Protein AF-A0A9Q3PKQ6-F1 (afdb_monomer_lite)

Structure (mmCIF, N/CA/C/O backbone):
data_AF-A0A9Q3PKQ6-F1
#
_entry.id   AF-A0A9Q3PKQ6-F1
#
loop_
_atom_site.group_PDB
_atom_site.id
_atom_site.type_symbol
_atom_site.label_atom_id
_atom_site.label_alt_id
_atom_site.label_comp_id
_atom_site.label_asym_id
_atom_site.label_entity_id
_atom_site.label_seq_id
_atom_site.pdbx_PDB_ins_code
_atom_site.Cartn_x
_atom_site.Cartn_y
_atom_site.Cartn_z
_atom_site.occupancy
_atom_site.B_iso_or_equiv
_atom_site.auth_seq_id
_atom_site.auth_comp_id
_atom_site.auth_asym_id
_atom_site.auth_atom_id
_atom_site.pdbx_PDB_model_num
ATOM 1 N N . MET A 1 1 ? -21.672 -18.986 -17.801 1.00 44.41 1 MET A N 1
ATOM 2 C CA . MET A 1 1 ? -20.304 -18.895 -17.243 1.00 44.41 1 MET A CA 1
ATOM 3 C C . MET A 1 1 ? -20.298 -18.656 -15.733 1.00 44.41 1 MET A C 1
ATOM 5 O O . MET A 1 1 ? -19.645 -19.427 -15.052 1.00 44.41 1 MET A O 1
ATOM 9 N N . LEU A 1 2 ? -21.087 -17.716 -15.192 1.00 44.12 2 LEU A N 1
ATOM 10 C CA . LEU A 1 2 ? -21.159 -17.416 -13.743 1.00 44.12 2 LEU A CA 1
ATOM 11 C C . LEU A 1 2 ? -21.469 -18.610 -12.808 1.00 44.12 2 LEU A C 1
ATOM 13 O O . LEU A 1 2 ? -20.994 -18.635 -11.685 1.00 44.12 2 LEU A O 1
ATOM 17 N N . ARG A 1 3 ? -22.213 -19.632 -13.260 1.00 51.41 3 ARG A N 1
ATOM 18 C CA . ARG A 1 3 ? -22.556 -20.809 -12.430 1.00 51.41 3 ARG A CA 1
ATOM 19 C C . ARG A 1 3 ? -21.482 -21.904 -12.360 1.00 51.41 3 ARG A C 1
ATOM 21 O O . ARG A 1 3 ? -21.600 -22.787 -11.524 1.00 51.41 3 ARG A O 1
ATOM 28 N N . LYS A 1 4 ? -20.479 -21.896 -13.248 1.00 53.34 4 LYS A N 1
ATOM 29 C CA . LYS A 1 4 ? -19.438 -22.947 -13.296 1.00 53.34 4 LYS A CA 1
ATOM 30 C C . LYS A 1 4 ? -18.179 -22.599 -12.493 1.00 53.34 4 LYS A C 1
ATOM 32 O O . LYS A 1 4 ? -17.460 -23.513 -12.123 1.00 53.34 4 LYS A O 1
ATOM 37 N N . ASN A 1 5 ? -17.965 -21.316 -12.189 1.00 55.16 5 ASN A N 1
ATOM 38 C CA . ASN A 1 5 ? -16.786 -20.809 -11.476 1.00 55.16 5 ASN A CA 1
ATOM 39 C C . ASN A 1 5 ? -17.183 -20.083 -10.180 1.00 55.16 5 ASN A C 1
ATOM 41 O O . ASN A 1 5 ? -16.578 -19.080 -9.826 1.00 55.16 5 ASN A O 1
ATOM 45 N N . ILE A 1 6 ? -18.230 -20.554 -9.495 1.00 54.75 6 ILE A N 1
ATOM 46 C CA . ILE A 1 6 ? -18.703 -19.978 -8.223 1.00 54.75 6 ILE A CA 1
ATOM 47 C C . ILE A 1 6 ? -17.574 -19.856 -7.171 1.00 54.75 6 ILE A C 1
ATOM 49 O O . ILE A 1 6 ? -17.490 -18.784 -6.582 1.00 54.75 6 ILE A O 1
ATOM 53 N N . PRO A 1 7 ? -16.641 -20.826 -7.019 1.00 54.72 7 PRO A N 1
ATOM 54 C CA . PRO A 1 7 ? -15.524 -20.712 -6.065 1.00 54.72 7 PRO A CA 1
ATOM 55 C C . PRO A 1 7 ? -14.496 -19.624 -6.416 1.00 54.72 7 PRO A C 1
ATOM 57 O O . PRO A 1 7 ? -13.621 -19.303 -5.623 1.00 54.72 7 PRO A O 1
ATOM 60 N N . SER A 1 8 ? -14.531 -19.096 -7.644 1.00 53.50 8 SER A N 1
ATOM 61 C CA . SER A 1 8 ? -13.604 -18.052 -8.098 1.00 53.50 8 SER A CA 1
ATOM 62 C C . SER A 1 8 ? -14.104 -16.644 -7.784 1.00 53.50 8 SER A C 1
ATOM 64 O O . SER A 1 8 ? -13.364 -15.681 -7.96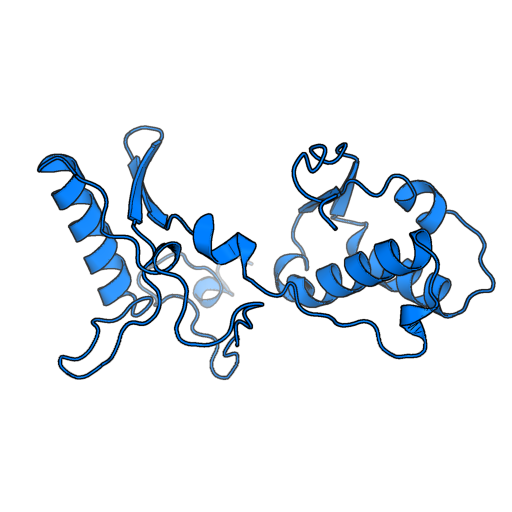7 1.00 53.50 8 SER A O 1
ATOM 66 N N . PHE A 1 9 ? -15.358 -16.507 -7.352 1.00 53.78 9 PHE A N 1
ATOM 67 C CA . PHE A 1 9 ? -15.937 -15.225 -6.992 1.00 53.78 9 PHE A CA 1
ATOM 68 C C . PHE A 1 9 ? -16.073 -15.132 -5.476 1.00 53.78 9 PHE A C 1
ATOM 70 O O . PHE A 1 9 ? -16.612 -16.033 -4.844 1.00 53.78 9 PHE A O 1
ATOM 77 N N . ALA A 1 10 ? -15.665 -14.000 -4.903 1.00 56.09 10 ALA A N 1
ATOM 78 C CA . ALA A 1 10 ? -15.931 -13.658 -3.507 1.00 56.09 10 ALA A CA 1
ATOM 79 C C . ALA A 1 10 ? -17.420 -13.288 -3.315 1.00 56.09 10 ALA A C 1
ATOM 81 O O . ALA A 1 10 ? -17.763 -12.151 -3.001 1.00 56.09 10 ALA A O 1
ATOM 82 N N . ILE A 1 11 ? -18.324 -14.227 -3.607 1.00 48.62 11 ILE A N 1
ATOM 83 C CA . ILE A 1 11 ? -19.779 -14.089 -3.471 1.00 48.62 11 ILE A CA 1
ATOM 84 C C . ILE A 1 11 ? -20.231 -15.142 -2.449 1.00 48.62 11 ILE A C 1
ATOM 86 O O . ILE A 1 11 ? -20.826 -16.150 -2.819 1.00 48.62 11 ILE A O 1
ATOM 90 N N . GLY A 1 12 ? -19.911 -14.956 -1.165 1.00 55.12 12 GLY A N 1
ATOM 91 C CA . GLY A 1 12 ? -20.409 -15.840 -0.103 1.00 55.12 12 GLY A CA 1
ATOM 92 C C . GLY A 1 12 ? -19.528 -15.953 1.141 1.00 55.12 12 GLY A C 1
ATOM 93 O O . GLY A 1 12 ? -18.589 -15.187 1.321 1.00 55.12 12 GLY A O 1
ATOM 94 N N . GLU A 1 13 ? -19.876 -16.944 1.972 1.00 51.28 13 GLU A N 1
ATOM 95 C CA . GLU A 1 13 ? -19.238 -17.368 3.236 1.00 51.28 13 GLU A CA 1
ATOM 96 C C . GLU A 1 13 ? -17.880 -18.074 3.047 1.00 51.28 13 GLU A C 1
ATOM 98 O O . GLU A 1 13 ? -17.283 -18.554 4.011 1.00 51.28 13 GLU A O 1
ATOM 103 N N . GLU A 1 14 ? -17.391 -18.185 1.809 1.00 54.56 14 GLU A N 1
ATOM 104 C CA . GLU A 1 14 ? -16.088 -18.789 1.550 1.00 54.56 14 GLU A CA 1
ATOM 105 C C . GLU A 1 14 ? -14.965 -17.828 1.978 1.00 54.56 14 GLU A C 1
ATOM 107 O O . GLU A 1 14 ? -15.038 -16.625 1.708 1.00 54.56 14 GLU A O 1
ATOM 112 N N . PRO A 1 15 ? -13.920 -18.331 2.662 1.00 57.00 15 PRO A N 1
ATOM 113 C CA . PRO A 1 15 ? -12.819 -17.500 3.123 1.00 57.00 15 PRO A CA 1
ATOM 114 C C . PRO A 1 15 ? -12.148 -16.802 1.938 1.00 57.00 15 PRO A C 1
ATOM 116 O O . PRO A 1 15 ? -12.021 -17.382 0.857 1.00 57.00 15 PRO A O 1
ATOM 119 N N . LEU A 1 16 ? -11.685 -15.566 2.157 1.00 63.06 16 LEU A N 1
ATOM 120 C CA . LEU A 1 16 ? -10.886 -14.825 1.177 1.00 63.06 16 LEU A CA 1
ATOM 121 C C . LEU A 1 16 ? -9.801 -15.733 0.582 1.00 63.06 16 LEU A C 1
ATOM 123 O O . LEU A 1 16 ? -9.192 -16.535 1.295 1.00 63.06 16 LEU A O 1
ATOM 127 N N . GLY A 1 17 ? -9.556 -15.609 -0.725 1.00 60.62 17 GLY A N 1
ATOM 128 C CA . GLY A 1 17 ? -8.565 -16.424 -1.422 1.00 60.62 17 GLY A CA 1
ATOM 129 C C . GLY A 1 17 ? -7.184 -16.292 -0.775 1.00 60.62 17 GLY A C 1
ATOM 130 O O . GLY A 1 17 ? -6.519 -15.273 -0.934 1.00 60.62 17 GLY A O 1
ATOM 131 N N . LYS A 1 18 ? -6.745 -17.321 -0.043 1.00 60.16 18 LYS A N 1
ATOM 132 C CA . LYS A 1 18 ? -5.415 -17.371 0.581 1.00 60.16 18 LYS A CA 1
ATOM 133 C C . LYS A 1 18 ? -4.411 -17.964 -0.403 1.00 60.16 18 LYS A C 1
ATOM 135 O O . LYS A 1 18 ? -4.359 -19.180 -0.592 1.00 60.16 18 LYS A O 1
ATOM 140 N N . THR A 1 19 ? -3.582 -17.127 -1.012 1.00 56.78 19 THR A N 1
ATOM 141 C CA . THR A 1 19 ? -2.427 -17.570 -1.802 1.00 56.78 19 THR A CA 1
ATOM 142 C C . THR A 1 19 ? -1.297 -18.011 -0.870 1.00 56.78 19 THR A C 1
ATOM 144 O O . THR A 1 19 ? -0.691 -17.210 -0.164 1.00 56.78 19 THR A O 1
ATOM 147 N N . ARG A 1 20 ? -0.997 -19.316 -0.842 1.00 55.44 20 ARG A N 1
ATOM 148 C CA . ARG A 1 20 ? 0.128 -19.865 -0.064 1.00 55.44 20 ARG A CA 1
ATOM 149 C C . ARG A 1 20 ? 1.441 -19.695 -0.833 1.00 55.44 20 ARG A C 1
ATOM 151 O O . ARG A 1 20 ? 1.497 -20.030 -2.009 1.00 55.44 20 ARG A O 1
ATOM 158 N N . GLY A 1 21 ? 2.496 -19.244 -0.151 1.00 57.03 21 GLY A N 1
ATOM 159 C CA . GLY A 1 21 ? 3.862 -19.180 -0.697 1.00 57.03 21 GLY A CA 1
ATOM 160 C C . GLY A 1 21 ? 4.286 -17.834 -1.293 1.00 57.03 21 GLY A C 1
ATOM 161 O O . GLY A 1 21 ? 5.404 -17.726 -1.783 1.00 57.03 21 GLY A O 1
ATOM 162 N N . HIS A 1 22 ? 3.439 -16.806 -1.217 1.00 61.94 22 HIS A N 1
ATOM 163 C CA . HIS A 1 22 ? 3.734 -15.463 -1.725 1.00 61.94 22 HIS A CA 1
ATOM 164 C C . HIS A 1 22 ? 3.804 -14.453 -0.577 1.00 61.94 22 HIS A C 1
ATOM 166 O O . HIS A 1 22 ? 2.952 -13.578 -0.448 1.00 61.94 22 HIS A O 1
ATOM 172 N N . ASN A 1 23 ? 4.811 -14.598 0.285 1.00 68.31 23 ASN A N 1
ATOM 173 C CA . ASN A 1 23 ? 5.106 -13.575 1.284 1.00 68.31 23 ASN A CA 1
ATOM 174 C C . ASN A 1 23 ? 5.743 -12.367 0.588 1.00 68.31 23 ASN A C 1
ATOM 176 O O . ASN A 1 23 ? 6.603 -12.534 -0.276 1.00 68.31 23 ASN A O 1
ATOM 180 N N . ILE A 1 24 ? 5.317 -11.163 0.966 1.00 67.88 24 ILE A N 1
ATOM 181 C CA . ILE A 1 24 ? 5.915 -9.916 0.490 1.00 67.88 24 ILE A CA 1
ATOM 182 C C . ILE A 1 24 ? 6.833 -9.402 1.595 1.00 67.88 24 ILE A C 1
ATOM 184 O O . ILE A 1 24 ? 6.361 -9.065 2.681 1.00 67.88 24 ILE A O 1
ATOM 188 N N . GLU A 1 25 ? 8.130 -9.341 1.312 1.00 74.62 25 GLU A N 1
ATOM 189 C CA . GLU A 1 25 ? 9.088 -8.624 2.152 1.00 74.62 25 GLU A CA 1
ATOM 190 C C . GLU A 1 25 ? 9.056 -7.137 1.780 1.00 74.62 25 GLU A C 1
ATOM 192 O O . GLU A 1 25 ? 9.029 -6.769 0.603 1.00 74.62 25 GLU A O 1
ATOM 197 N N . LEU A 1 26 ? 8.970 -6.281 2.797 1.00 74.81 26 LEU A N 1
ATOM 198 C CA . LEU A 1 26 ? 8.908 -4.833 2.649 1.00 74.81 26 LEU A CA 1
ATOM 199 C C . LEU A 1 26 ? 10.207 -4.235 3.181 1.00 74.81 26 LEU A C 1
ATOM 201 O O . LEU A 1 26 ? 10.417 -4.191 4.392 1.00 74.81 26 LEU A O 1
ATOM 205 N N . ASP A 1 27 ? 11.057 -3.759 2.278 1.00 81.38 27 ASP A N 1
ATOM 206 C CA . ASP A 1 27 ? 12.313 -3.125 2.655 1.00 81.38 27 ASP A CA 1
ATOM 207 C C . ASP A 1 27 ? 12.122 -1.647 3.003 1.00 81.38 27 ASP A C 1
ATOM 209 O O . ASP A 1 27 ? 11.411 -0.908 2.316 1.00 81.38 27 ASP A O 1
ATOM 213 N N . LEU A 1 28 ? 12.820 -1.194 4.046 1.00 81.88 28 LEU A N 1
ATOM 214 C CA . LEU A 1 28 ? 12.855 0.209 4.451 1.00 81.88 28 LEU A CA 1
ATOM 215 C C . LEU A 1 28 ? 14.219 0.853 4.153 1.00 81.88 28 LEU A C 1
ATOM 217 O O . LEU A 1 28 ? 15.266 0.202 4.196 1.00 81.88 28 LEU A O 1
ATOM 221 N N . ASP A 1 29 ? 14.212 2.152 3.857 1.00 82.56 29 ASP A N 1
ATOM 222 C CA . ASP A 1 29 ? 15.386 3.028 3.694 1.00 82.56 29 ASP A CA 1
ATOM 223 C C . ASP A 1 29 ? 15.993 3.485 5.030 1.00 82.56 29 ASP A C 1
ATOM 225 O O . ASP A 1 29 ? 16.962 4.241 5.055 1.00 82.56 29 ASP A O 1
ATOM 229 N N . VAL A 1 30 ? 15.448 3.012 6.149 1.00 82.06 30 VAL A N 1
ATOM 230 C CA . VAL A 1 30 ? 15.923 3.304 7.504 1.00 82.06 30 VAL A CA 1
ATOM 231 C C . VAL A 1 30 ? 16.309 2.021 8.222 1.00 82.06 30 VAL A C 1
ATOM 233 O O . VAL A 1 30 ? 15.652 0.994 8.069 1.00 82.06 30 VAL A O 1
ATOM 236 N N . GLU A 1 31 ? 17.367 2.096 9.022 1.00 84.06 31 GLU A N 1
ATOM 237 C CA . GLU A 1 31 ? 17.833 0.986 9.854 1.00 84.06 31 GLU A CA 1
ATOM 238 C C . GLU A 1 31 ? 17.213 1.036 11.259 1.00 84.06 31 GLU A C 1
ATOM 240 O O . GLU A 1 31 ? 16.715 2.069 11.717 1.00 84.06 31 GLU A O 1
ATOM 245 N N . ILE A 1 32 ? 17.242 -0.103 11.951 1.00 81.38 32 ILE A N 1
ATOM 246 C CA . ILE A 1 32 ? 16.787 -0.237 13.339 1.00 81.38 32 ILE A CA 1
ATOM 247 C C . ILE A 1 32 ? 17.849 0.390 14.270 1.00 81.38 32 ILE A C 1
ATOM 249 O O . ILE A 1 32 ? 19.039 0.139 14.077 1.00 81.38 32 ILE A O 1
ATOM 253 N N . PRO A 1 33 ? 17.466 1.159 15.311 1.00 85.31 33 PRO A N 1
ATOM 254 C CA . PRO A 1 33 ? 16.101 1.414 15.764 1.00 85.31 33 PRO A CA 1
ATOM 255 C C . PRO A 1 33 ? 15.354 2.424 14.887 1.00 85.31 33 PRO A C 1
ATOM 257 O O . PRO A 1 33 ? 15.834 3.527 14.633 1.00 85.31 33 PRO A O 1
ATOM 260 N N . TYR A 1 34 ? 14.130 2.064 14.493 1.00 86.38 34 TYR A N 1
ATOM 261 C CA . TYR A 1 34 ? 13.283 2.938 13.687 1.00 86.38 34 TYR A CA 1
ATOM 262 C C . TYR A 1 34 ? 12.940 4.247 14.404 1.00 86.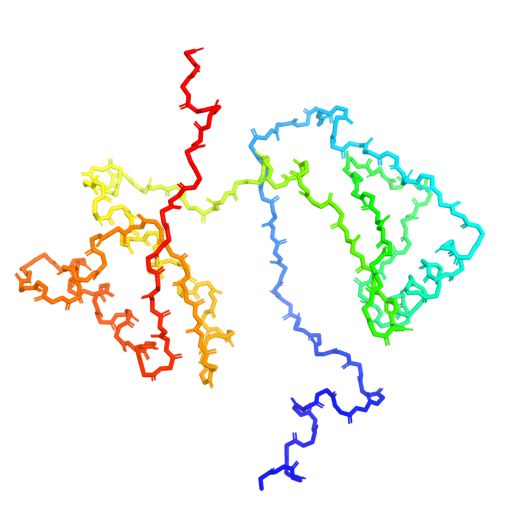38 34 TYR A C 1
ATOM 264 O O . TYR A 1 34 ? 12.778 4.304 15.627 1.00 86.38 34 TYR A O 1
ATOM 272 N N . LEU A 1 35 ? 12.778 5.303 13.604 1.00 85.69 35 LEU A N 1
ATOM 273 C CA . LEU A 1 35 ? 12.462 6.644 14.084 1.00 85.69 35 LEU A CA 1
ATOM 274 C C . LEU A 1 35 ? 11.140 6.661 14.876 1.00 85.69 35 LEU A C 1
ATOM 276 O O . LEU A 1 35 ? 10.183 5.993 14.477 1.00 85.69 35 LEU A O 1
ATOM 280 N N . PRO A 1 36 ? 11.010 7.502 15.924 1.00 85.12 36 PRO A N 1
ATOM 281 C CA . PRO A 1 36 ? 9.788 7.587 16.732 1.00 85.12 36 PRO A CA 1
ATOM 282 C C . PRO A 1 36 ? 8.508 7.838 15.922 1.00 85.12 36 PRO A C 1
ATOM 284 O O . PRO A 1 36 ? 7.428 7.402 16.307 1.00 85.12 36 PRO A O 1
ATOM 287 N N . MET A 1 37 ? 8.618 8.501 14.768 1.00 84.50 37 MET A N 1
ATOM 288 C CA . MET A 1 37 ? 7.481 8.763 13.883 1.00 84.50 37 MET A CA 1
ATOM 289 C C . MET A 1 37 ? 6.888 7.514 13.212 1.00 84.50 37 MET A C 1
ATOM 291 O O . MET A 1 37 ? 5.766 7.589 12.719 1.00 84.50 37 MET A O 1
ATOM 295 N N . LEU A 1 38 ? 7.608 6.387 13.203 1.00 88.75 38 LEU A N 1
ATOM 296 C CA . LEU A 1 38 ? 7.106 5.083 12.758 1.00 88.75 38 LEU A CA 1
ATOM 297 C C . LEU A 1 38 ? 6.386 4.314 13.879 1.00 88.75 38 LEU A C 1
ATOM 299 O O . LEU A 1 38 ? 5.756 3.297 13.608 1.00 88.75 38 LEU A O 1
ATOM 303 N N . ARG A 1 39 ? 6.417 4.814 15.123 1.00 89.94 39 ARG A N 1
ATOM 304 C CA . ARG A 1 39 ? 5.672 4.281 16.275 1.00 89.94 39 ARG A CA 1
ATOM 305 C C . ARG A 1 39 ? 4.565 5.240 16.694 1.00 89.94 39 ARG A C 1
ATOM 307 O O . ARG A 1 39 ? 4.632 5.895 17.734 1.00 89.94 39 ARG A O 1
ATOM 314 N N . ARG A 1 40 ? 3.544 5.375 15.850 1.00 87.88 40 ARG A N 1
ATOM 315 C CA . ARG A 1 40 ? 2.444 6.310 16.109 1.00 87.88 40 ARG A CA 1
ATOM 316 C C . ARG A 1 40 ? 1.387 5.677 17.021 1.00 87.88 40 ARG A C 1
ATOM 318 O O . ARG A 1 40 ? 1.002 4.528 16.783 1.00 87.88 40 ARG A O 1
ATOM 325 N N . PRO A 1 41 ? 0.885 6.408 18.033 1.00 89.94 41 PRO A N 1
ATOM 326 C CA . PRO A 1 41 ? -0.234 5.941 18.838 1.00 89.94 41 PRO A CA 1
ATOM 327 C C . PRO A 1 41 ? -1.535 5.950 18.017 1.00 89.94 41 PRO A C 1
ATOM 329 O O . PRO A 1 41 ? -1.639 6.705 17.043 1.00 89.94 41 PRO A O 1
ATOM 332 N N . PRO A 1 42 ? -2.550 5.166 18.422 1.00 90.94 42 PRO A N 1
ATOM 333 C CA . PRO A 1 42 ? -3.889 5.263 17.858 1.00 90.94 42 PRO A CA 1
ATOM 334 C C . PRO A 1 42 ? -4.443 6.683 17.971 1.00 90.94 42 PRO A C 1
ATOM 336 O O . PRO A 1 42 ? -4.193 7.390 18.952 1.00 90.94 42 PRO A O 1
ATOM 339 N N . TYR A 1 43 ? -5.236 7.093 16.985 1.00 91.94 43 TYR A N 1
ATOM 340 C CA . TYR A 1 43 ? -5.911 8.381 17.060 1.00 91.94 43 TYR A CA 1
ATOM 341 C C . TYR A 1 43 ? -6.955 8.401 18.185 1.00 91.94 43 TYR A C 1
ATOM 343 O O . TYR A 1 43 ? -7.635 7.395 18.413 1.00 91.94 43 TYR A O 1
ATOM 351 N N . PRO A 1 44 ? -7.134 9.543 18.875 1.00 92.06 44 PRO A N 1
ATOM 352 C CA . PRO A 1 44 ? -8.279 9.733 19.750 1.00 92.06 44 PRO A CA 1
ATOM 353 C C . PRO A 1 44 ? -9.577 9.523 18.966 1.00 92.06 44 PRO A C 1
ATOM 355 O O . PRO A 1 44 ? -9.780 10.124 17.913 1.00 92.06 44 PRO A O 1
ATOM 358 N N . ALA A 1 45 ? -10.455 8.676 19.491 1.00 89.88 45 ALA A N 1
ATOM 359 C CA . ALA A 1 45 ? -11.712 8.309 18.853 1.00 89.88 45 ALA A CA 1
ATOM 360 C C . ALA A 1 45 ? -12.878 8.496 19.830 1.00 89.88 45 ALA A C 1
ATOM 362 O O . ALA A 1 45 ? -12.723 8.315 21.044 1.00 89.88 45 ALA A O 1
ATOM 363 N N . SER A 1 46 ? -14.053 8.852 19.307 1.00 92.69 46 SER A N 1
ATOM 364 C CA . SER A 1 46 ? -15.293 8.855 20.088 1.00 92.69 46 SER A CA 1
ATOM 365 C C . SER A 1 46 ? -15.701 7.419 20.442 1.00 92.69 46 SER A C 1
ATOM 367 O O . SER A 1 46 ? -15.171 6.454 19.889 1.00 92.69 46 SER A O 1
ATOM 369 N N . LEU A 1 47 ? -16.649 7.250 21.368 1.00 94.12 47 LEU A N 1
ATOM 370 C CA . LEU A 1 47 ? -17.185 5.921 21.690 1.00 94.12 47 LEU A CA 1
ATOM 371 C C . LEU A 1 47 ? -17.827 5.250 20.470 1.00 94.12 47 LEU A C 1
ATOM 373 O O . LEU A 1 47 ? -17.669 4.051 20.282 1.00 94.12 47 LEU A O 1
ATOM 377 N N . GLU A 1 48 ? -18.519 6.024 19.636 1.00 90.75 48 GLU A N 1
ATOM 378 C CA . GLU A 1 48 ? -19.124 5.537 18.395 1.00 90.75 48 GLU A CA 1
ATOM 379 C C . GLU A 1 48 ? -18.055 5.074 17.402 1.00 90.75 48 GLU A C 1
ATOM 381 O O . GLU A 1 48 ? -18.106 3.950 16.914 1.00 90.75 48 GLU A O 1
ATOM 386 N N . THR A 1 49 ? -17.020 5.888 17.181 1.00 92.25 49 THR A N 1
ATOM 387 C CA . THR A 1 49 ? -15.917 5.520 16.290 1.00 92.25 49 THR A CA 1
ATOM 388 C C . THR A 1 49 ? -15.156 4.297 16.798 1.00 92.25 49 THR A C 1
ATOM 390 O O . THR A 1 49 ? -14.787 3.448 15.995 1.00 92.25 49 THR A O 1
ATOM 393 N N . ARG A 1 50 ? -14.941 4.162 18.115 1.00 93.06 50 ARG A N 1
ATOM 394 C CA . ARG A 1 50 ? -14.299 2.967 18.690 1.00 93.06 50 ARG A CA 1
ATOM 395 C C . ARG A 1 50 ? -15.101 1.697 18.425 1.00 93.06 50 ARG A C 1
ATOM 397 O O . ARG A 1 50 ? -14.502 0.707 18.029 1.00 93.06 50 ARG A O 1
ATOM 404 N N . LYS A 1 51 ? -16.428 1.745 18.577 1.00 94.38 51 LYS A N 1
ATOM 405 C CA . LYS A 1 51 ? -17.306 0.601 18.281 1.00 94.38 51 LYS A CA 1
ATOM 406 C C . LYS A 1 51 ? -17.190 0.158 16.825 1.00 94.38 51 LYS A C 1
ATOM 408 O O . LYS A 1 51 ? -17.094 -1.034 16.560 1.00 94.38 51 LYS A O 1
ATOM 413 N N . GLU A 1 52 ? -17.150 1.107 15.892 1.00 94.44 52 GLU A N 1
ATOM 414 C CA . GLU A 1 52 ? -16.957 0.789 14.474 1.00 94.44 52 GLU A CA 1
ATOM 415 C C . GLU A 1 52 ? -15.561 0.217 14.200 1.00 94.44 52 GLU A C 1
ATOM 417 O O . GLU A 1 52 ? -15.439 -0.762 13.471 1.00 94.44 52 GLU A O 1
ATOM 422 N N . ILE A 1 53 ? -14.507 0.765 14.816 1.00 94.31 53 ILE A N 1
ATOM 423 C CA . ILE A 1 53 ? -13.150 0.207 14.701 1.00 94.31 53 ILE A CA 1
ATOM 424 C C . ILE A 1 53 ? -13.115 -1.239 15.208 1.00 94.31 53 ILE A C 1
ATOM 426 O O . ILE A 1 53 ? -12.607 -2.108 14.508 1.00 94.31 53 ILE A O 1
ATOM 430 N N . GLU A 1 54 ? -13.659 -1.505 16.397 1.00 94.19 54 GLU A N 1
ATOM 431 C CA . GLU A 1 54 ? -13.706 -2.848 16.988 1.00 94.19 54 GLU A CA 1
ATOM 432 C C . GLU A 1 54 ? -14.480 -3.830 16.109 1.00 94.19 54 GLU A C 1
ATOM 434 O O . GLU A 1 54 ? -14.023 -4.950 15.896 1.00 94.19 54 GLU A O 1
ATOM 439 N N . LYS A 1 55 ? -15.610 -3.395 15.543 1.00 94.81 55 LYS A N 1
ATOM 440 C CA . LYS A 1 55 ? -16.383 -4.186 14.586 1.00 94.81 55 LYS A CA 1
ATOM 441 C C . LYS A 1 55 ? -15.527 -4.610 13.385 1.00 94.81 55 LYS A C 1
ATOM 443 O O . LYS A 1 55 ? -15.418 -5.803 13.126 1.00 94.81 55 LYS A O 1
ATOM 448 N N . HIS A 1 56 ? -14.875 -3.660 12.707 1.00 94.25 56 HIS A N 1
ATOM 449 C CA . HIS A 1 56 ? -14.008 -3.954 11.553 1.00 94.25 56 HIS A CA 1
ATOM 450 C C . HIS A 1 56 ? -12.798 -4.820 11.934 1.00 94.25 56 HIS A C 1
ATOM 452 O O . HIS A 1 56 ? -12.413 -5.707 11.180 1.00 94.25 56 HIS A O 1
ATOM 458 N N . ILE A 1 57 ? -12.192 -4.596 13.106 1.00 93.75 57 ILE A N 1
ATOM 459 C CA . ILE A 1 57 ? -11.071 -5.416 13.595 1.00 93.75 57 ILE A CA 1
ATOM 460 C C . ILE A 1 57 ? -11.509 -6.868 13.809 1.00 93.75 57 ILE A C 1
ATOM 462 O O . ILE A 1 57 ? -10.797 -7.773 13.383 1.00 93.75 57 ILE A O 1
ATOM 466 N N . ASN A 1 58 ? -12.666 -7.098 14.434 1.00 93.81 58 ASN A N 1
ATOM 467 C CA . ASN A 1 58 ? -13.176 -8.449 14.666 1.00 93.81 58 ASN A CA 1
ATOM 468 C C . ASN A 1 58 ? -13.488 -9.165 13.348 1.00 93.81 58 ASN A C 1
ATOM 470 O O . ASN A 1 58 ? -13.076 -10.305 13.174 1.00 93.81 58 ASN A O 1
ATOM 474 N N . GLU A 1 59 ? -14.107 -8.476 12.385 1.00 91.00 59 GLU A N 1
ATOM 475 C CA . GLU A 1 59 ? -14.339 -9.029 11.045 1.00 91.00 59 GLU A CA 1
ATOM 476 C C . GLU A 1 59 ? -13.018 -9.448 10.367 1.00 91.00 59 GLU A C 1
ATOM 478 O O . GLU A 1 59 ? -12.922 -10.537 9.806 1.00 91.00 59 GLU A O 1
ATOM 483 N N . LEU A 1 60 ? -11.964 -8.628 10.462 1.00 90.69 60 LEU A N 1
ATOM 484 C CA . LEU A 1 60 ? -10.646 -8.951 9.897 1.00 90.69 60 LEU A CA 1
ATOM 485 C C . LEU A 1 60 ? -9.927 -10.096 10.632 1.00 90.69 60 LEU A C 1
ATOM 487 O O . LEU A 1 60 ? -9.160 -10.829 10.001 1.00 90.69 60 LEU A O 1
ATOM 491 N N . LEU A 1 61 ? -10.143 -10.238 11.944 1.00 90.44 61 LEU A N 1
ATOM 492 C CA . LEU A 1 61 ? -9.643 -11.367 12.736 1.00 90.44 61 LEU A CA 1
ATOM 493 C C . LEU A 1 61 ? -10.349 -12.666 12.333 1.00 90.44 61 LEU A C 1
ATOM 495 O O . LEU A 1 61 ? -9.678 -13.669 12.104 1.00 90.44 61 LEU A O 1
ATOM 499 N N . ASP A 1 62 ? -11.674 -12.634 12.178 1.00 89.19 62 ASP A N 1
ATOM 500 C CA . ASP A 1 62 ? -12.477 -13.787 11.753 1.00 89.19 62 ASP A CA 1
ATOM 501 C C . ASP A 1 62 ? -12.104 -14.244 10.334 1.00 89.19 62 ASP A C 1
ATOM 503 O O . ASP A 1 62 ? -12.079 -15.439 10.033 1.00 89.19 62 ASP A O 1
ATOM 507 N N . MET A 1 63 ? -11.746 -13.294 9.465 1.00 83.12 63 MET A N 1
ATOM 508 C CA . MET A 1 63 ? -11.234 -13.570 8.120 1.00 83.12 63 MET A CA 1
ATOM 509 C C . MET A 1 63 ? -9.765 -14.029 8.100 1.00 83.12 63 MET A C 1
ATOM 511 O O . MET A 1 63 ? -9.265 -14.386 7.029 1.00 83.12 63 MET A O 1
ATOM 515 N N . ASP A 1 64 ? -9.072 -14.035 9.247 1.00 84.00 64 ASP A N 1
ATOM 516 C CA . ASP A 1 64 ? -7.644 -14.365 9.375 1.00 84.00 64 ASP A CA 1
ATOM 517 C C . ASP A 1 64 ? -6.766 -13.493 8.449 1.00 84.00 64 ASP A C 1
ATOM 519 O O . ASP A 1 64 ? -5.798 -13.948 7.839 1.00 84.00 64 ASP A O 1
ATOM 523 N N . VAL A 1 65 ? -7.160 -12.221 8.301 1.00 85.62 65 VAL A N 1
ATOM 524 C CA . VAL A 1 65 ? -6.415 -11.181 7.567 1.00 85.62 65 VAL A CA 1
ATOM 525 C C . VAL A 1 65 ? -5.427 -10.479 8.496 1.00 85.62 65 VAL A C 1
ATOM 527 O O . VAL A 1 65 ? -4.331 -10.103 8.081 1.00 85.62 65 VAL A O 1
ATOM 530 N N . ILE A 1 66 ? -5.812 -10.305 9.761 1.00 90.44 66 ILE A N 1
ATOM 531 C CA . ILE A 1 66 ? -4.965 -9.754 10.822 1.00 90.44 66 ILE A CA 1
ATOM 532 C C . ILE A 1 66 ? -4.890 -10.738 11.988 1.00 90.44 66 ILE A C 1
ATOM 534 O O . ILE A 1 66 ? -5.702 -11.650 12.103 1.00 90.44 66 ILE A O 1
ATOM 538 N N . ARG A 1 67 ? -3.929 -10.523 12.889 1.00 92.31 67 ARG A N 1
ATOM 539 C CA . ARG A 1 67 ? -3.778 -11.310 14.116 1.00 92.31 67 ARG A CA 1
ATOM 540 C C . ARG A 1 67 ? -3.479 -10.423 15.310 1.00 92.31 67 ARG A C 1
ATOM 542 O O . ARG A 1 67 ? -2.916 -9.337 15.173 1.00 92.31 67 ARG A O 1
ATOM 549 N N . THR A 1 68 ? -3.776 -10.934 16.496 1.00 90.38 68 THR A N 1
ATOM 550 C CA . THR A 1 68 ? -3.288 -10.349 17.742 1.00 90.38 68 THR A CA 1
ATOM 551 C C . THR A 1 68 ? -1.785 -10.581 17.894 1.00 90.38 68 THR A C 1
ATOM 553 O O . THR A 1 68 ? -1.248 -11.621 17.498 1.00 90.38 68 THR A O 1
ATOM 556 N N . ILE A 1 69 ? -1.104 -9.606 18.483 1.00 89.88 69 ILE A N 1
ATOM 557 C CA . ILE A 1 69 ? 0.332 -9.652 18.768 1.00 89.88 69 ILE A CA 1
ATOM 558 C C . ILE A 1 69 ? 0.538 -10.360 20.111 1.00 89.88 69 ILE A C 1
ATOM 560 O O . ILE A 1 69 ? -0.225 -10.133 21.051 1.00 89.88 69 ILE A O 1
ATOM 564 N N . GLY A 1 70 ? 1.527 -11.254 20.196 1.00 88.00 70 GLY A N 1
ATOM 565 C CA . GLY A 1 70 ? 1.803 -12.003 21.425 1.00 88.00 70 GLY A CA 1
ATOM 566 C C . GLY A 1 70 ? 2.420 -11.127 22.522 1.00 88.00 70 GLY A C 1
ATOM 567 O O . GLY A 1 70 ? 3.112 -10.158 22.229 1.00 88.00 70 GLY A O 1
ATOM 568 N N . ASN A 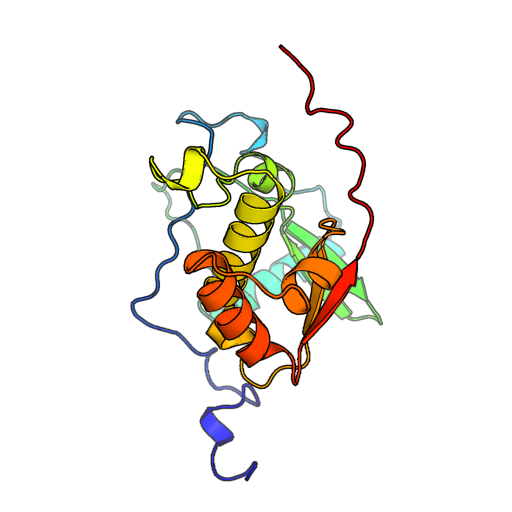1 71 ? 2.242 -11.499 23.795 1.00 85.62 71 ASN A N 1
ATOM 569 C CA . ASN A 1 71 ? 2.731 -10.715 24.946 1.00 85.62 71 ASN A CA 1
ATOM 570 C C . ASN A 1 71 ? 4.242 -10.400 24.918 1.00 85.62 71 ASN A C 1
ATOM 572 O O . ASN A 1 71 ? 4.660 -9.393 25.482 1.00 85.62 71 ASN A O 1
ATOM 576 N N . ASN A 1 72 ? 5.053 -11.247 24.274 1.00 88.00 72 ASN A N 1
ATOM 577 C CA . ASN A 1 72 ? 6.510 -11.084 24.173 1.00 88.00 72 ASN A CA 1
ATOM 578 C C . ASN A 1 72 ? 6.974 -10.602 22.789 1.00 88.00 72 ASN A C 1
ATOM 580 O O . ASN A 1 72 ? 8.172 -10.587 22.514 1.00 88.00 72 ASN A O 1
ATOM 584 N N . GLU A 1 73 ? 6.051 -10.259 21.895 1.00 88.50 73 GLU A N 1
ATOM 585 C CA . GLU A 1 73 ? 6.388 -9.835 20.543 1.00 88.50 73 GLU A CA 1
ATOM 586 C C . GLU A 1 73 ? 6.610 -8.319 20.506 1.00 88.50 73 GLU A C 1
ATOM 588 O O . GLU A 1 73 ? 5.772 -7.526 20.939 1.00 88.50 73 GLU A O 1
ATOM 593 N N . ILE A 1 74 ? 7.778 -7.912 20.010 1.00 83.12 74 ILE A N 1
ATOM 594 C CA . ILE A 1 74 ? 8.151 -6.503 19.922 1.00 83.12 74 ILE A CA 1
ATOM 595 C C . ILE A 1 74 ? 7.546 -5.916 18.650 1.00 83.12 74 ILE A C 1
ATOM 597 O O . ILE A 1 74 ? 7.812 -6.386 17.547 1.00 83.12 74 ILE A O 1
ATOM 601 N N . VAL A 1 75 ? 6.773 -4.842 18.808 1.00 86.00 75 VAL A N 1
ATOM 602 C CA . VAL A 1 75 ? 6.206 -4.087 17.687 1.00 86.00 75 VAL A CA 1
ATOM 603 C C . VAL A 1 75 ? 7.096 -2.895 17.388 1.00 86.00 75 VAL A C 1
ATOM 605 O O . VAL A 1 75 ? 7.141 -1.921 18.143 1.00 86.00 75 VAL A O 1
ATOM 608 N N . GLU A 1 76 ? 7.835 -2.973 16.287 1.00 87.56 76 GLU A N 1
ATOM 609 C CA . GLU A 1 76 ? 8.792 -1.927 15.939 1.00 87.56 76 GLU A CA 1
ATOM 610 C C . GLU A 1 76 ? 8.150 -0.747 15.204 1.00 87.56 76 GLU A C 1
ATOM 612 O O . GLU A 1 76 ? 8.618 0.382 15.361 1.00 87.56 76 GLU A O 1
ATOM 617 N N . ILE A 1 77 ? 7.070 -1.008 14.459 1.00 89.31 77 ILE A N 1
ATOM 618 C CA . ILE A 1 77 ? 6.334 -0.045 13.633 1.00 89.31 77 ILE A CA 1
ATOM 619 C C . ILE A 1 77 ? 4.845 -0.151 13.959 1.00 89.31 77 ILE A C 1
ATOM 621 O O . ILE A 1 77 ? 4.281 -1.244 13.970 1.00 89.31 77 ILE A O 1
ATOM 625 N N . THR A 1 78 ? 4.188 0.986 14.179 1.00 91.44 78 THR A N 1
ATOM 626 C CA . THR A 1 78 ? 2.739 1.057 14.394 1.00 91.44 78 THR A CA 1
ATOM 627 C C . THR A 1 78 ? 2.102 2.072 13.458 1.00 91.44 78 THR A C 1
ATOM 629 O O . THR A 1 78 ? 2.507 3.235 13.377 1.00 91.44 78 THR A O 1
ATOM 632 N N . THR A 1 79 ? 1.055 1.624 12.770 1.00 90.88 79 THR A N 1
ATOM 633 C CA . THR A 1 79 ? 0.280 2.438 11.834 1.00 90.88 79 THR A CA 1
ATOM 634 C C . THR A 1 79 ? -1.125 2.619 12.408 1.00 90.88 79 THR A C 1
ATOM 636 O O . THR A 1 79 ? -1.834 1.626 12.572 1.00 90.88 79 THR A O 1
ATOM 639 N N . PRO A 1 80 ? -1.547 3.847 12.757 1.00 92.75 80 PRO A N 1
ATOM 640 C CA . PRO A 1 80 ? -2.845 4.065 13.366 1.00 92.75 80 PRO A CA 1
ATOM 641 C C . PRO A 1 80 ? -3.940 3.895 12.317 1.00 92.75 80 PRO A C 1
ATOM 643 O O . PRO A 1 80 ? -3.758 4.220 11.142 1.00 92.75 80 PRO A O 1
ATOM 646 N N . VAL A 1 81 ? -5.090 3.405 12.763 1.00 93.19 81 VAL A N 1
ATOM 647 C CA . VAL A 1 81 ? -6.280 3.246 11.929 1.00 93.19 81 VAL A CA 1
ATOM 648 C C . VAL A 1 81 ? -7.284 4.354 12.222 1.00 93.19 81 VAL A C 1
ATOM 650 O O . VAL A 1 81 ? -7.310 4.923 13.316 1.00 93.19 81 VAL A O 1
ATOM 653 N N . LEU A 1 82 ? -8.115 4.662 11.237 1.00 92.69 82 LEU A N 1
ATOM 654 C CA . LEU A 1 82 ? -9.221 5.604 11.339 1.00 92.69 82 LEU A CA 1
ATOM 655 C C . LEU A 1 82 ? -10.441 5.078 10.582 1.00 92.69 82 LEU A C 1
ATOM 657 O O . LEU A 1 82 ? -10.310 4.258 9.675 1.00 92.69 82 LEU A O 1
ATOM 661 N N . ILE A 1 83 ? -11.620 5.576 10.947 1.00 93.62 83 ILE A N 1
ATOM 662 C CA . ILE A 1 83 ? -12.856 5.305 10.214 1.00 93.62 83 ILE A CA 1
ATOM 663 C C . ILE A 1 83 ? -13.101 6.426 9.217 1.00 93.62 83 ILE A C 1
ATOM 665 O O . ILE A 1 83 ? -13.044 7.609 9.558 1.00 93.62 83 ILE A O 1
ATOM 669 N N . THR A 1 84 ? -13.416 6.035 7.992 1.00 90.00 84 THR A N 1
ATOM 670 C CA . THR A 1 84 ? -13.966 6.913 6.965 1.00 90.00 84 THR A CA 1
ATOM 671 C C . THR A 1 84 ? -15.422 6.535 6.723 1.00 90.00 84 THR A C 1
ATOM 673 O O . THR A 1 84 ? -15.789 5.367 6.825 1.00 90.00 84 THR A O 1
ATOM 676 N N . TRP A 1 85 ? -16.267 7.526 6.451 1.00 90.44 85 TRP A N 1
ATOM 677 C CA . TRP A 1 85 ? -17.695 7.318 6.223 1.00 90.44 85 TRP A CA 1
ATOM 678 C C . TRP A 1 85 ? -18.041 7.658 4.781 1.00 90.44 85 TRP A C 1
ATOM 680 O O . TRP A 1 85 ? -17.683 8.732 4.298 1.00 90.44 85 TRP A O 1
ATOM 690 N N . HIS A 1 86 ? -18.761 6.762 4.115 1.00 86.31 86 HIS A N 1
ATOM 691 C CA . HIS A 1 86 ? -19.276 6.975 2.768 1.00 86.31 86 HIS A CA 1
ATOM 692 C C . HIS A 1 86 ? -20.672 6.361 2.652 1.00 86.31 86 HIS A C 1
ATOM 694 O O . HIS A 1 86 ? -20.848 5.178 2.935 1.00 86.31 86 HIS A O 1
ATOM 700 N N . ASP A 1 87 ? -21.671 7.158 2.264 1.00 89.19 87 ASP A N 1
ATOM 701 C CA . ASP A 1 87 ? -23.073 6.732 2.106 1.00 89.19 87 ASP A CA 1
ATOM 702 C C . ASP A 1 87 ? -23.624 5.906 3.286 1.00 89.19 87 ASP A C 1
ATOM 704 O O . ASP A 1 87 ? -24.269 4.872 3.111 1.00 89.19 87 ASP A O 1
ATOM 708 N N . GLY A 1 88 ? -23.324 6.337 4.515 1.00 86.69 88 GLY A N 1
ATOM 709 C CA . GLY A 1 88 ? -23.769 5.662 5.741 1.00 86.69 88 GLY A CA 1
ATOM 710 C C . GLY A 1 88 ? -23.035 4.356 6.066 1.00 86.69 88 GLY A C 1
ATOM 711 O O . GLY A 1 88 ? -23.371 3.703 7.050 1.00 86.69 88 GLY A O 1
ATOM 712 N N . LYS A 1 89 ? -22.021 3.977 5.281 1.00 88.31 89 LYS A N 1
ATOM 713 C CA . LYS A 1 89 ? -21.141 2.838 5.556 1.00 88.31 89 LYS A CA 1
ATOM 714 C C . LYS A 1 89 ? -19.806 3.324 6.110 1.00 88.31 89 LYS A C 1
ATOM 716 O O . LYS A 1 89 ? -19.231 4.289 5.604 1.00 88.31 89 LYS A O 1
ATOM 721 N N . SER A 1 90 ? -19.323 2.646 7.144 1.00 92.12 90 SER A N 1
ATOM 722 C CA . SER A 1 90 ? -17.997 2.861 7.718 1.00 92.12 90 SER A CA 1
ATOM 723 C C . SER A 1 90 ? -16.963 1.992 6.997 1.00 92.12 90 SER A C 1
ATOM 725 O O . SER A 1 90 ? -17.225 0.833 6.676 1.00 92.12 90 SER A O 1
ATOM 727 N N . GLY A 1 91 ? -15.781 2.548 6.749 1.00 91.50 91 GLY A N 1
ATOM 728 C CA . GLY A 1 91 ? -14.610 1.828 6.257 1.00 91.50 91 GLY A CA 1
ATOM 729 C C . GLY A 1 91 ? -13.406 2.078 7.156 1.00 91.50 91 GLY A C 1
ATOM 730 O O . GLY A 1 91 ? -13.128 3.223 7.521 1.00 91.50 91 GLY A O 1
ATOM 731 N N . LEU A 1 92 ? -12.685 1.013 7.509 1.00 93.31 92 LEU A N 1
ATOM 732 C CA . LEU A 1 92 ? -11.435 1.095 8.261 1.00 93.31 92 LEU A CA 1
ATOM 733 C C . LEU A 1 92 ? -10.266 1.418 7.319 1.00 93.31 92 LEU A C 1
ATOM 735 O O . LEU A 1 92 ? -10.056 0.737 6.317 1.00 93.31 92 LEU A O 1
ATOM 739 N N . CYS A 1 93 ? -9.482 2.447 7.640 1.00 89.38 93 CYS A N 1
ATOM 740 C CA . CYS A 1 93 ? -8.316 2.858 6.858 1.00 89.38 93 CYS A CA 1
ATOM 741 C C . CYS A 1 93 ? -7.071 2.962 7.745 1.00 89.38 93 CYS A C 1
ATOM 743 O O . CYS A 1 93 ? -7.088 3.661 8.757 1.00 89.38 93 CYS A O 1
ATOM 745 N N . GLY A 1 94 ? -5.976 2.306 7.353 1.00 90.56 94 GLY A N 1
ATOM 746 C CA . GLY A 1 94 ? -4.662 2.485 7.979 1.00 90.56 94 GLY A CA 1
ATOM 747 C C . GLY A 1 94 ? -3.935 3.718 7.434 1.00 90.56 94 GLY A C 1
ATOM 748 O O . GLY A 1 94 ? -3.901 3.940 6.224 1.00 90.56 94 GLY A O 1
ATOM 749 N N . ASP A 1 95 ? -3.334 4.523 8.311 1.00 87.38 95 ASP A N 1
ATOM 750 C CA . ASP A 1 95 ? -2.550 5.700 7.919 1.00 87.38 95 ASP A CA 1
ATOM 751 C C . ASP A 1 95 ? -1.069 5.374 7.663 1.00 87.38 95 ASP A C 1
ATOM 753 O O . ASP A 1 95 ? -0.189 5.678 8.474 1.00 87.38 95 ASP A O 1
ATOM 757 N N . PHE A 1 96 ? -0.782 4.815 6.490 1.00 87.56 96 PHE A N 1
ATOM 758 C CA . PHE A 1 96 ? 0.572 4.438 6.072 1.00 87.56 96 PHE A CA 1
ATOM 759 C C . PHE A 1 96 ? 1.445 5.608 5.594 1.00 87.56 96 PHE A C 1
ATOM 761 O O . PHE A 1 96 ? 2.552 5.382 5.118 1.00 87.56 96 PHE A O 1
ATOM 768 N N . ARG A 1 97 ? 1.009 6.872 5.713 1.00 82.94 97 ARG A N 1
ATOM 769 C CA . ARG A 1 97 ? 1.757 8.021 5.157 1.00 82.94 97 ARG A CA 1
ATOM 770 C C . ARG A 1 97 ? 3.181 8.127 5.697 1.00 82.94 97 ARG A C 1
ATOM 772 O O . ARG A 1 97 ? 4.093 8.430 4.939 1.00 82.94 97 ARG A O 1
ATOM 779 N N . ALA A 1 98 ? 3.358 7.890 6.997 1.00 83.94 98 ALA A N 1
ATOM 780 C CA . ALA A 1 98 ? 4.681 7.910 7.614 1.00 83.94 98 ALA A CA 1
ATOM 781 C C . ALA A 1 98 ? 5.543 6.754 7.093 1.00 83.94 98 ALA A C 1
ATOM 783 O O . ALA A 1 98 ? 6.669 6.993 6.677 1.00 83.94 98 ALA A O 1
ATOM 784 N N . LEU A 1 99 ? 4.990 5.537 7.057 1.00 86.19 99 LEU A N 1
ATOM 785 C CA . LEU A 1 99 ? 5.683 4.346 6.568 1.00 86.19 99 LEU A CA 1
ATOM 786 C C . LEU A 1 99 ? 6.120 4.508 5.107 1.00 86.19 99 LEU A C 1
ATOM 788 O O . LEU A 1 99 ? 7.285 4.301 4.795 1.00 86.19 99 LEU A O 1
ATOM 792 N N . ASN A 1 100 ? 5.217 4.967 4.238 1.00 83.94 100 ASN A N 1
ATOM 793 C CA . ASN A 1 100 ? 5.436 5.098 2.795 1.00 83.94 100 ASN A CA 1
ATOM 794 C C . ASN A 1 100 ? 6.604 6.018 2.409 1.00 83.94 100 ASN A C 1
ATOM 796 O O . ASN A 1 100 ? 7.134 5.870 1.311 1.00 83.94 100 ASN A O 1
ATOM 800 N N . ASN A 1 101 ? 7.003 6.954 3.278 1.00 80.31 101 ASN A N 1
ATOM 801 C CA . ASN A 1 101 ? 8.171 7.815 3.046 1.00 80.31 101 ASN A CA 1
ATOM 802 C C . ASN A 1 101 ? 9.505 7.080 3.223 1.00 80.31 101 ASN A C 1
ATOM 804 O O . ASN A 1 101 ? 10.535 7.587 2.794 1.00 80.31 101 ASN A O 1
ATOM 808 N N . TYR A 1 102 ? 9.483 5.925 3.884 1.00 81.81 102 TYR A N 1
ATOM 809 C CA . TYR A 1 102 ? 10.658 5.114 4.182 1.00 81.81 102 TYR A CA 1
ATOM 810 C C . TYR A 1 102 ? 10.631 3.764 3.479 1.00 81.81 102 TYR A C 1
ATOM 812 O O . TYR A 1 102 ? 11.575 2.999 3.621 1.00 81.81 102 TYR A O 1
ATOM 820 N N . MET A 1 103 ? 9.561 3.452 2.754 1.00 79.25 103 MET A N 1
ATOM 821 C CA . MET A 1 103 ? 9.477 2.246 1.944 1.00 79.25 103 MET A CA 1
ATOM 822 C C . MET A 1 103 ? 10.441 2.359 0.769 1.00 79.25 103 MET A C 1
ATOM 824 O O . MET A 1 103 ? 10.316 3.277 -0.044 1.00 79.25 103 MET A O 1
ATOM 828 N N . LYS A 1 104 ? 11.344 1.388 0.631 1.00 70.81 104 LYS A N 1
ATOM 829 C CA . LYS A 1 104 ? 12.096 1.215 -0.608 1.00 70.81 104 LYS A CA 1
ATOM 830 C C . LYS A 1 104 ? 11.122 0.772 -1.688 1.00 70.81 104 LYS A C 1
ATOM 832 O O . LYS A 1 104 ? 10.575 -0.330 -1.649 1.00 70.81 104 LYS A O 1
ATOM 837 N N . TYR A 1 105 ? 10.904 1.633 -2.674 1.00 61.44 105 TYR A N 1
ATOM 838 C CA . TYR A 1 105 ? 10.230 1.234 -3.904 1.00 61.44 105 TYR A CA 1
ATOM 839 C C . TYR A 1 105 ? 11.224 0.388 -4.701 1.00 61.44 105 TYR A C 1
ATOM 841 O O . TYR A 1 105 ? 12.138 0.900 -5.345 1.00 61.44 105 TYR A O 1
ATOM 849 N N . ASP A 1 106 ? 11.124 -0.928 -4.530 1.00 57.25 106 ASP A N 1
ATOM 850 C CA . ASP A 1 106 ? 12.194 -1.83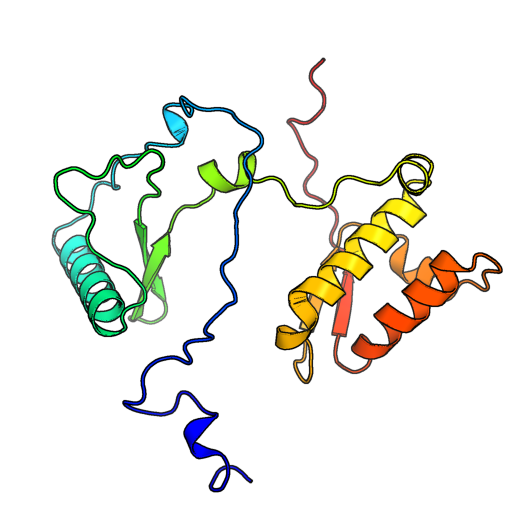6 -4.915 1.00 57.25 106 ASP A CA 1
ATOM 851 C C . ASP A 1 106 ? 12.300 -2.020 -6.436 1.00 57.25 106 ASP A C 1
ATOM 853 O O . ASP A 1 106 ? 11.508 -2.727 -7.070 1.00 57.25 106 ASP A O 1
ATOM 857 N N . ARG A 1 107 ? 13.313 -1.352 -6.999 1.00 61.19 107 ARG A N 1
ATOM 858 C CA . ARG A 1 107 ? 14.357 -1.988 -7.809 1.00 61.19 107 ARG A CA 1
ATOM 859 C C . ARG A 1 107 ? 15.570 -1.067 -7.921 1.00 61.19 107 ARG A C 1
ATOM 861 O O . ARG A 1 107 ? 15.527 -0.041 -8.599 1.00 61.19 107 ARG A O 1
ATOM 868 N N . LYS A 1 108 ? 16.703 -1.460 -7.334 1.00 65.44 108 LYS A N 1
ATOM 869 C CA . LYS A 1 108 ? 17.987 -0.799 -7.626 1.00 65.44 108 LYS A CA 1
ATOM 870 C C . LYS A 1 108 ? 18.396 -1.099 -9.070 1.00 65.44 108 LYS A C 1
ATOM 872 O O . LYS A 1 108 ? 18.411 -2.256 -9.488 1.00 65.44 108 LYS A O 1
ATOM 877 N N . LEU A 1 109 ? 18.735 -0.059 -9.831 1.00 76.06 109 LEU A N 1
ATOM 878 C CA . LEU A 1 109 ? 19.263 -0.219 -11.187 1.00 76.06 109 LEU A CA 1
ATOM 879 C C . LEU A 1 109 ? 20.556 -1.043 -11.134 1.00 76.06 109 LEU A C 1
ATOM 881 O O . LEU A 1 109 ? 21.440 -0.772 -10.319 1.00 76.06 109 LEU A O 1
ATOM 885 N N . ASN A 1 110 ? 20.685 -2.047 -12.002 1.00 78.88 110 ASN A N 1
ATOM 886 C CA . ASN A 1 110 ? 21.948 -2.770 -12.136 1.00 78.88 110 ASN A CA 1
ATOM 887 C C . ASN A 1 110 ? 23.021 -1.878 -12.795 1.00 78.88 110 ASN A C 1
ATOM 889 O O . ASN A 1 110 ? 22.728 -0.801 -13.309 1.00 78.88 110 ASN A O 1
ATOM 893 N N . TYR A 1 111 ? 24.278 -2.332 -12.834 1.00 80.88 111 TYR A N 1
ATOM 894 C CA . TYR A 1 111 ? 25.393 -1.540 -13.379 1.00 80.88 111 TYR A CA 1
ATOM 895 C C . TYR A 1 111 ? 25.165 -1.029 -14.817 1.00 80.88 111 TYR A C 1
ATOM 897 O O . TYR A 1 111 ? 25.649 0.041 -15.185 1.00 80.88 111 TYR A O 1
ATOM 905 N N . SER A 1 112 ? 24.433 -1.781 -15.645 1.00 83.12 112 SER A N 1
ATOM 906 C CA . SER A 1 112 ? 24.103 -1.354 -17.005 1.00 83.12 112 SER A CA 1
ATOM 907 C C . SER A 1 112 ? 22.966 -0.339 -17.036 1.00 83.12 112 SER A C 1
ATOM 909 O O . SER A 1 112 ? 23.013 0.604 -17.821 1.00 83.12 112 SER A O 1
ATOM 911 N N . GLU A 1 113 ? 21.960 -0.532 -16.195 1.00 84.50 113 GLU A N 1
ATOM 912 C CA . GLU A 1 113 ? 20.776 0.319 -16.105 1.00 84.50 113 GLU A CA 1
ATOM 913 C C . GLU A 1 113 ? 21.068 1.640 -15.402 1.00 84.50 113 GLU A C 1
ATOM 915 O O . GLU A 1 113 ? 20.464 2.650 -15.727 1.00 84.50 113 GLU A O 1
ATOM 920 N N . ALA A 1 114 ? 22.061 1.675 -14.512 1.00 82.88 114 ALA A N 1
ATOM 921 C CA . ALA A 1 114 ? 22.544 2.905 -13.890 1.00 82.88 114 ALA A CA 1
ATOM 922 C C . ALA A 1 114 ? 23.093 3.916 -14.917 1.00 82.88 114 ALA A C 1
ATOM 924 O O . ALA A 1 114 ? 23.223 5.097 -14.615 1.00 82.88 114 ALA A O 1
ATOM 925 N N . ARG A 1 115 ? 23.417 3.462 -16.137 1.00 84.81 115 ARG A N 1
ATOM 926 C CA . ARG A 1 115 ? 23.837 4.318 -17.259 1.00 84.81 115 ARG A CA 1
ATOM 927 C C . ARG A 1 115 ? 22.691 4.735 -18.179 1.00 84.81 115 ARG A C 1
ATOM 929 O O . ARG A 1 115 ? 22.941 5.384 -19.193 1.00 84.81 115 ARG A O 1
ATOM 936 N N . TYR A 1 116 ? 21.462 4.317 -17.894 1.00 86.50 116 TYR A N 1
ATOM 937 C CA . TYR A 1 116 ? 20.308 4.683 -18.702 1.00 86.50 116 TYR A CA 1
ATOM 938 C C . TYR A 1 116 ? 19.985 6.168 -18.549 1.00 86.50 116 TYR A C 1
ATOM 940 O O . TYR A 1 116 ? 20.091 6.746 -17.469 1.00 86.50 116 TYR A O 1
ATOM 948 N N . GLY A 1 117 ? 19.598 6.796 -19.661 1.00 83.31 117 GLY A N 1
ATOM 949 C CA . GLY A 1 117 ? 19.067 8.157 -19.625 1.00 83.31 117 GLY A CA 1
ATOM 950 C C . GLY A 1 117 ? 17.677 8.189 -18.984 1.00 83.31 117 GLY A C 1
ATOM 951 O O . GLY A 1 117 ? 17.001 7.163 -18.932 1.00 83.31 117 GLY A O 1
ATOM 952 N N . ALA A 1 118 ? 17.215 9.373 -18.571 1.00 80.44 118 ALA A N 1
ATOM 953 C CA . ALA A 1 118 ? 15.938 9.558 -17.866 1.00 80.44 118 ALA A CA 1
ATOM 954 C C . ALA A 1 118 ? 14.763 8.790 -18.506 1.00 80.44 118 ALA A C 1
ATOM 956 O O . ALA A 1 118 ? 14.131 7.976 -17.848 1.00 80.44 118 ALA A O 1
ATOM 957 N N . THR A 1 119 ? 14.569 8.928 -19.821 1.00 82.62 119 THR A N 1
ATOM 958 C CA . THR A 1 119 ? 13.508 8.239 -20.581 1.00 82.62 119 THR A CA 1
ATOM 959 C C . THR A 1 119 ? 13.590 6.712 -20.498 1.00 82.62 119 THR A C 1
ATOM 961 O O . THR A 1 119 ? 12.567 6.033 -20.445 1.00 82.62 119 THR A O 1
ATOM 964 N N . GLN A 1 120 ? 14.801 6.151 -20.529 1.00 85.31 120 GLN A N 1
ATOM 965 C CA . GLN A 1 120 ? 15.000 4.705 -20.430 1.00 85.31 120 GLN A CA 1
ATOM 966 C C . GLN A 1 120 ? 14.733 4.220 -19.006 1.00 85.31 120 GLN A C 1
ATOM 968 O O . GLN A 1 120 ? 14.109 3.179 -18.835 1.00 85.31 120 GLN A O 1
ATOM 973 N N . THR A 1 121 ? 15.161 4.984 -18.002 1.00 82.38 121 THR A N 1
ATOM 974 C CA . THR A 1 121 ? 14.906 4.689 -16.589 1.00 82.38 121 THR A CA 1
ATOM 975 C C . THR A 1 121 ? 13.414 4.748 -16.272 1.00 82.38 121 THR A C 1
ATOM 977 O O . THR A 1 121 ? 12.878 3.800 -15.714 1.00 82.38 121 THR A O 1
ATOM 980 N N . GLU A 1 122 ? 12.715 5.798 -16.705 1.00 83.69 122 GLU A N 1
ATOM 981 C CA . GLU A 1 122 ? 11.264 5.933 -16.529 1.00 83.69 122 GLU A CA 1
ATOM 982 C C . GLU A 1 122 ? 10.500 4.796 -17.225 1.00 83.69 122 GLU A C 1
ATOM 984 O O . GLU A 1 122 ? 9.574 4.222 -16.650 1.00 83.69 122 GLU A O 1
ATOM 989 N N . CYS A 1 123 ? 10.909 4.412 -18.440 1.00 85.62 123 CYS A N 1
ATOM 990 C CA . CYS A 1 123 ? 10.291 3.289 -19.146 1.00 85.62 123 CYS A CA 1
ATOM 991 C C . CYS A 1 123 ? 10.553 1.946 -18.450 1.00 85.62 123 CYS A C 1
ATOM 993 O O . CYS A 1 123 ? 9.651 1.114 -18.370 1.00 85.62 123 CYS A O 1
ATOM 995 N N . LEU A 1 124 ? 11.771 1.733 -17.949 1.00 86.12 124 LEU A N 1
ATOM 996 C CA . LEU A 1 124 ? 12.144 0.536 -17.200 1.00 86.12 124 LEU A CA 1
ATOM 997 C C . LEU A 1 124 ? 11.326 0.406 -15.912 1.00 86.12 124 LEU A C 1
ATOM 999 O O . LEU A 1 124 ? 10.806 -0.674 -15.644 1.00 86.12 124 LEU A O 1
ATOM 1003 N N . CYS A 1 125 ? 11.179 1.494 -15.150 1.00 83.31 125 CYS A N 1
ATOM 1004 C CA . CYS A 1 125 ? 10.344 1.515 -13.949 1.00 83.31 125 CYS A CA 1
ATOM 1005 C C . CYS A 1 125 ? 8.902 1.117 -14.276 1.00 83.31 125 CYS A C 1
ATOM 1007 O O . CYS A 1 125 ? 8.341 0.238 -13.634 1.00 83.31 125 CYS A O 1
ATOM 1009 N N . PHE A 1 126 ? 8.333 1.679 -15.342 1.00 85.31 126 PHE A N 1
ATOM 1010 C CA . PHE A 1 126 ? 6.967 1.351 -15.735 1.00 85.31 126 PHE A CA 1
ATOM 1011 C C . PHE A 1 126 ? 6.786 -0.116 -16.142 1.00 85.31 126 PHE A C 1
ATOM 1013 O O . PHE A 1 126 ? 5.819 -0.755 -15.742 1.00 85.31 126 PHE A O 1
ATOM 1020 N N . VAL A 1 127 ? 7.704 -0.672 -16.938 1.00 87.31 127 VAL A N 1
ATOM 1021 C CA . VAL A 1 127 ? 7.649 -2.090 -17.342 1.00 87.31 127 VAL A CA 1
ATOM 1022 C C . VAL A 1 127 ? 7.752 -3.003 -16.126 1.00 87.31 127 VAL A C 1
ATOM 1024 O O . VAL A 1 127 ? 7.061 -4.018 -16.050 1.00 87.31 127 VAL A O 1
ATOM 1027 N N . TRP A 1 128 ? 8.589 -2.630 -15.160 1.00 84.62 128 TRP A N 1
ATOM 1028 C CA . TRP A 1 128 ? 8.699 -3.346 -13.899 1.00 84.62 128 TRP A CA 1
ATOM 1029 C C . TRP A 1 128 ? 7.384 -3.333 -13.118 1.00 84.62 128 TRP A C 1
ATOM 1031 O O . TRP A 1 128 ? 6.916 -4.391 -12.692 1.00 84.62 128 TRP A O 1
ATOM 1041 N N . ASP A 1 129 ? 6.751 -2.164 -12.998 1.00 83.12 129 ASP A N 1
ATOM 1042 C CA . ASP A 1 129 ? 5.451 -2.026 -12.344 1.00 83.12 129 ASP A CA 1
ATOM 1043 C C . ASP A 1 129 ? 4.386 -2.884 -13.039 1.00 83.12 129 ASP A C 1
ATOM 1045 O O . ASP A 1 129 ? 3.656 -3.616 -12.371 1.00 83.12 129 ASP A O 1
ATOM 1049 N N . LEU A 1 130 ? 4.337 -2.890 -14.377 1.00 84.81 130 LEU A N 1
ATOM 1050 C CA . LEU A 1 130 ? 3.427 -3.766 -15.123 1.00 84.81 130 LEU A CA 1
ATOM 1051 C C . LEU A 1 130 ? 3.645 -5.247 -14.802 1.00 84.81 130 LEU A C 1
ATOM 1053 O O . LEU A 1 130 ? 2.676 -5.974 -14.605 1.00 84.81 130 LEU A O 1
ATOM 1057 N N . GLY A 1 131 ? 4.901 -5.694 -14.722 1.00 83.69 131 GLY A N 1
ATOM 1058 C CA . GLY A 1 131 ? 5.223 -7.067 -14.333 1.00 83.69 131 GLY A CA 1
ATOM 1059 C C . GLY A 1 131 ? 4.756 -7.392 -12.913 1.00 83.69 131 GLY A C 1
ATOM 1060 O O . GLY A 1 131 ? 4.168 -8.446 -12.677 1.00 83.69 131 GLY A O 1
ATOM 1061 N N . LYS A 1 132 ? 4.953 -6.463 -11.970 1.00 81.06 132 LYS A N 1
ATOM 1062 C CA . LYS A 1 132 ? 4.535 -6.620 -10.569 1.00 81.06 132 LYS A CA 1
ATOM 1063 C C . LYS A 1 132 ? 3.016 -6.691 -10.417 1.00 81.06 132 LYS A C 1
ATOM 1065 O O . LYS A 1 132 ? 2.513 -7.470 -9.609 1.00 81.06 132 LYS A O 1
ATOM 1070 N N . PHE A 1 133 ? 2.288 -5.901 -11.202 1.00 80.50 133 PHE A N 1
ATOM 1071 C CA . PHE A 1 133 ? 0.828 -5.848 -11.172 1.00 80.50 133 PHE A CA 1
ATOM 1072 C C . PHE A 1 133 ? 0.155 -6.741 -12.221 1.00 80.50 133 PHE A C 1
ATOM 1074 O O . PHE A 1 133 ? -1.064 -6.675 -12.355 1.00 80.50 133 PHE A O 1
ATOM 1081 N N . HIS A 1 134 ? 0.902 -7.605 -12.920 1.00 84.19 134 HIS A N 1
ATOM 1082 C CA . HIS A 1 134 ? 0.398 -8.424 -14.028 1.00 84.19 134 HIS A CA 1
ATOM 1083 C C . HIS A 1 134 ? -0.924 -9.130 -13.693 1.00 84.19 134 HIS A C 1
ATOM 1085 O O . HIS A 1 134 ? -1.914 -8.934 -14.393 1.00 84.19 134 HIS A O 1
ATOM 1091 N N . TYR A 1 135 ? -0.978 -9.843 -12.564 1.00 81.62 135 TYR A N 1
ATOM 1092 C CA . TYR A 1 135 ? -2.169 -10.583 -12.122 1.00 81.62 135 TYR A CA 1
ATOM 1093 C C . TYR A 1 135 ? -3.394 -9.704 -11.826 1.00 81.62 135 TYR A C 1
ATOM 1095 O O . TYR A 1 135 ? -4.518 -10.191 -11.859 1.00 81.62 135 TYR A O 1
ATOM 1103 N N . TYR A 1 136 ? -3.191 -8.423 -11.517 1.00 79.50 136 TYR A N 1
ATOM 1104 C CA . TYR A 1 136 ? -4.274 -7.46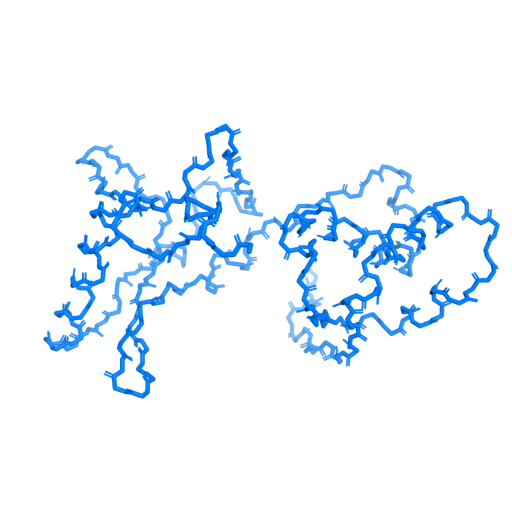8 -11.266 1.00 79.50 136 TYR A CA 1
ATOM 1105 C C . TYR A 1 136 ? -4.715 -6.743 -12.541 1.00 79.50 136 TYR A C 1
ATOM 1107 O O . TYR A 1 136 ? -5.856 -6.296 -12.631 1.00 79.50 136 TYR A O 1
ATOM 1115 N N . LEU A 1 137 ? -3.804 -6.592 -13.505 1.00 82.62 137 LEU A N 1
ATOM 1116 C CA . LEU A 1 137 ? -4.050 -5.909 -14.774 1.00 82.62 137 LEU A CA 1
ATOM 1117 C C . LEU A 1 137 ? -4.614 -6.853 -15.842 1.00 82.62 137 LEU A C 1
ATOM 1119 O O . LEU A 1 137 ? -5.302 -6.401 -16.757 1.00 82.62 137 LEU A O 1
ATOM 1123 N N . GLU A 1 138 ? -4.343 -8.155 -15.742 1.00 79.88 138 GLU A N 1
ATOM 1124 C CA . GLU A 1 138 ? -4.841 -9.145 -16.691 1.00 79.88 138 GLU A CA 1
ATOM 1125 C C . GLU A 1 138 ? -6.380 -9.175 -16.695 1.00 79.88 138 GLU A C 1
ATOM 1127 O O . GLU A 1 138 ? -7.035 -9.477 -15.701 1.00 79.88 138 GLU A O 1
ATOM 1132 N N . GLY A 1 139 ? -6.976 -8.814 -17.835 1.00 77.50 139 GLY A N 1
ATOM 1133 C CA . GLY A 1 139 ? -8.432 -8.772 -18.014 1.00 77.50 139 GLY A CA 1
ATOM 1134 C C . GLY A 1 139 ? -9.153 -7.590 -17.349 1.00 77.50 139 GLY A C 1
ATOM 1135 O O . GLY A 1 139 ? -10.353 -7.429 -17.571 1.00 77.50 139 GLY A O 1
ATOM 1136 N N . ALA A 1 140 ? -8.453 -6.741 -16.592 1.00 82.88 140 ALA A N 1
ATOM 1137 C CA . ALA A 1 140 ? -9.019 -5.549 -15.965 1.00 82.88 140 ALA A CA 1
ATOM 1138 C C . ALA A 1 140 ? -8.910 -4.317 -16.875 1.00 82.88 140 ALA A C 1
ATOM 1140 O O . ALA A 1 140 ? -7.951 -4.173 -17.631 1.00 82.88 140 ALA A O 1
ATOM 1141 N N . VAL A 1 141 ? -9.878 -3.399 -16.772 1.00 88.19 141 VAL A N 1
ATOM 1142 C CA . VAL A 1 141 ? -9.764 -2.060 -17.369 1.00 88.19 141 VAL A CA 1
ATOM 1143 C C . VAL A 1 141 ? -9.040 -1.156 -16.378 1.00 88.19 141 VAL A C 1
ATOM 1145 O O . VAL A 1 141 ? -9.560 -0.893 -15.295 1.00 88.19 141 VAL A O 1
ATOM 1148 N N . ALA A 1 142 ? -7.841 -0.705 -16.736 1.00 84.38 142 ALA A N 1
ATOM 1149 C CA . ALA A 1 142 ? -6.949 0.022 -15.841 1.00 84.38 142 ALA A CA 1
ATOM 1150 C C . ALA A 1 142 ? -6.627 1.430 -16.358 1.00 84.38 142 ALA A C 1
ATOM 1152 O O . ALA A 1 142 ? -6.349 1.638 -17.541 1.00 84.38 142 ALA A O 1
ATOM 1153 N N . GLU A 1 143 ? -6.595 2.399 -15.446 1.00 88.88 143 GLU A N 1
ATOM 1154 C CA . GLU A 1 143 ? -6.059 3.735 -15.696 1.00 88.88 143 GLU A CA 1
ATOM 1155 C C . GLU A 1 143 ? -4.736 3.892 -14.952 1.00 88.88 143 GLU A C 1
ATOM 1157 O O . GLU A 1 143 ? -4.692 3.825 -13.723 1.00 88.88 143 GLU A O 1
ATOM 1162 N N . VAL A 1 144 ? -3.651 4.120 -15.691 1.00 83.69 144 VAL A N 1
ATOM 1163 C CA . VAL A 1 144 ? -2.327 4.335 -15.105 1.00 83.69 144 VAL A CA 1
ATOM 1164 C C . VAL A 1 144 ? -1.966 5.806 -15.191 1.00 83.69 144 VAL A C 1
ATOM 1166 O O . VAL A 1 144 ? -1.850 6.370 -16.280 1.00 83.69 144 VAL A O 1
ATOM 1169 N N . TYR A 1 145 ? -1.768 6.426 -14.033 1.00 84.31 145 TYR A N 1
ATOM 1170 C CA . TYR A 1 145 ? -1.372 7.823 -13.914 1.00 84.31 145 TYR A CA 1
ATOM 1171 C C . TYR A 1 145 ? 0.148 7.918 -13.793 1.00 84.31 145 TYR A C 1
ATOM 1173 O O . TYR A 1 145 ? 0.733 7.322 -12.895 1.00 84.31 145 TYR A O 1
ATOM 1181 N N . THR A 1 146 ? 0.786 8.684 -14.676 1.00 82.19 146 THR A N 1
ATOM 1182 C CA . THR A 1 146 ? 2.244 8.887 -14.671 1.00 82.19 146 THR A CA 1
ATOM 1183 C C . THR A 1 146 ? 2.594 10.341 -14.971 1.00 82.19 146 THR A C 1
ATOM 1185 O O . THR A 1 146 ? 1.901 11.012 -15.736 1.00 82.19 146 THR A O 1
ATOM 1188 N N . ASP A 1 147 ? 3.671 10.844 -14.380 1.00 81.19 147 ASP A N 1
ATOM 1189 C CA . ASP A 1 147 ? 4.277 12.137 -14.703 1.00 81.19 147 ASP A CA 1
ATOM 1190 C C . ASP A 1 147 ? 5.331 12.036 -15.821 1.00 81.19 147 ASP A C 1
ATOM 1192 O O . ASP A 1 147 ? 5.910 13.044 -16.238 1.00 81.19 147 ASP A O 1
ATOM 1196 N N . PHE A 1 148 ? 5.513 10.848 -16.395 1.00 81.56 148 PHE A N 1
ATOM 1197 C CA . PHE A 1 148 ? 6.387 10.659 -17.535 1.00 81.56 148 PHE A CA 1
ATOM 1198 C C . PHE A 1 148 ? 5.686 11.060 -18.843 1.00 81.56 148 PHE A C 1
ATOM 1200 O O . PHE A 1 148 ? 4.896 10.327 -19.444 1.00 81.56 148 PHE A O 1
ATOM 1207 N N . THR A 1 149 ? 6.009 12.260 -19.326 1.00 72.88 149 THR A N 1
ATOM 1208 C CA . THR A 1 149 ? 5.455 12.821 -20.576 1.00 72.88 149 THR A CA 1
ATOM 1209 C C . THR A 1 149 ? 5.884 12.063 -21.837 1.00 72.88 149 THR A C 1
ATOM 1211 O O . THR A 1 149 ? 5.169 12.076 -22.844 1.00 72.88 149 THR A O 1
ATOM 1214 N N . GLY A 1 150 ? 7.029 11.375 -21.792 1.00 71.94 150 GLY A N 1
ATOM 1215 C CA . GLY A 1 150 ? 7.629 10.700 -22.941 1.00 71.94 150 GLY A CA 1
ATOM 1216 C C . GLY A 1 150 ? 6.927 9.410 -23.358 1.00 71.94 150 GLY A C 1
ATOM 1217 O O . GLY A 1 150 ? 7.232 8.893 -24.430 1.00 71.94 150 GLY A O 1
ATOM 1218 N N . PHE A 1 151 ? 5.947 8.916 -22.594 1.00 74.44 151 PHE A N 1
ATOM 1219 C CA . PHE A 1 151 ? 5.261 7.651 -22.883 1.00 74.44 151 PHE A CA 1
ATOM 1220 C C . PHE A 1 151 ? 4.646 7.591 -24.286 1.00 74.44 151 PHE A C 1
ATOM 1222 O O . PHE A 1 151 ? 4.735 6.574 -24.977 1.00 74.44 151 PHE A O 1
ATOM 1229 N N . LYS A 1 152 ? 4.048 8.697 -24.744 1.00 70.62 152 LYS A N 1
ATOM 1230 C CA . LYS A 1 152 ? 3.461 8.782 -26.092 1.00 70.62 152 LYS A CA 1
ATOM 1231 C C . LYS A 1 152 ? 4.520 8.666 -27.189 1.00 70.62 152 LYS A C 1
ATOM 1233 O O . LYS A 1 152 ? 4.256 8.064 -28.228 1.00 70.62 152 LYS A O 1
ATOM 1238 N N . CYS A 1 153 ? 5.707 9.219 -26.955 1.00 70.44 153 CYS A N 1
ATOM 1239 C CA . CYS A 1 153 ? 6.831 9.128 -27.879 1.00 70.44 153 CYS A CA 1
ATOM 1240 C C . CYS A 1 153 ? 7.454 7.731 -27.835 1.00 70.44 153 CYS A C 1
ATOM 1242 O O . CYS A 1 153 ? 7.737 7.159 -28.882 1.00 70.44 153 CYS A O 1
ATOM 1244 N N . VAL A 1 154 ? 7.599 7.153 -26.639 1.00 75.06 154 VAL A N 1
ATOM 1245 C CA . VAL A 1 154 ? 8.162 5.815 -26.437 1.00 75.06 154 VAL A CA 1
ATOM 1246 C C . VAL A 1 154 ? 7.363 4.744 -27.156 1.00 75.06 154 VAL A C 1
ATOM 1248 O O . VAL A 1 154 ? 7.967 3.904 -27.802 1.00 75.06 154 VAL A O 1
ATOM 1251 N N . MET A 1 155 ? 6.036 4.789 -27.143 1.00 75.12 155 MET A N 1
ATOM 1252 C CA . MET A 1 155 ? 5.241 3.753 -27.815 1.00 75.12 155 MET A CA 1
ATOM 1253 C C . MET A 1 155 ? 5.256 3.837 -29.339 1.00 75.12 155 MET A C 1
ATOM 1255 O O . MET A 1 155 ? 5.027 2.837 -30.007 1.00 75.12 155 MET A O 1
ATOM 1259 N N . ASN A 1 156 ? 5.510 5.024 -29.890 1.00 75.00 156 ASN A N 1
ATOM 1260 C CA . ASN A 1 156 ? 5.444 5.261 -31.332 1.00 75.00 156 ASN A CA 1
ATOM 1261 C C . ASN A 1 156 ? 6.829 5.407 -31.977 1.00 75.00 156 ASN A C 1
ATOM 1263 O O . ASN A 1 156 ? 6.926 5.550 -33.197 1.00 75.00 156 ASN A O 1
ATOM 1267 N N . MET A 1 157 ? 7.910 5.395 -31.188 1.00 77.38 157 MET A N 1
ATOM 1268 C CA . MET A 1 157 ? 9.256 5.530 -31.734 1.00 77.38 157 MET A CA 1
ATOM 1269 C C . MET A 1 15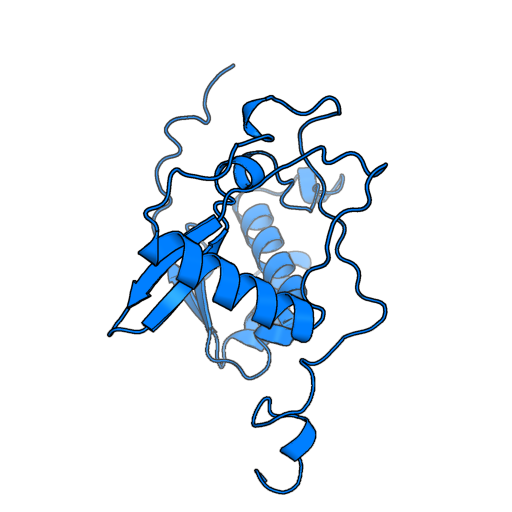7 ? 9.688 4.252 -32.453 1.00 77.38 157 MET A C 1
ATOM 1271 O O . MET A 1 157 ? 9.572 3.143 -31.930 1.00 77.38 157 MET A O 1
ATOM 1275 N N . LYS A 1 158 ? 10.275 4.417 -33.639 1.00 77.25 158 LYS A N 1
ATOM 1276 C CA . LYS A 1 158 ? 11.053 3.357 -34.282 1.00 77.25 158 LYS A CA 1
ATOM 1277 C C . LYS A 1 158 ? 12.434 3.349 -33.641 1.00 77.25 158 LYS A C 1
ATOM 1279 O O . LYS A 1 158 ? 13.224 4.258 -33.877 1.00 77.25 158 LYS A O 1
ATOM 1284 N N . THR A 1 159 ? 12.702 2.351 -32.809 1.00 77.50 159 THR A N 1
ATOM 1285 C CA . THR A 1 159 ? 13.970 2.225 -32.087 1.00 77.50 159 THR A CA 1
ATOM 1286 C C . THR A 1 159 ? 14.717 0.970 -32.515 1.00 77.50 159 THR A C 1
ATOM 1288 O O . THR A 1 159 ? 14.123 -0.085 -32.707 1.00 77.50 159 THR A O 1
ATOM 1291 N N . THR A 1 160 ? 16.033 1.085 -32.681 1.00 79.25 160 THR A N 1
ATOM 1292 C CA . THR A 1 160 ? 16.942 -0.061 -32.853 1.00 79.25 160 THR A CA 1
ATOM 1293 C C . THR A 1 160 ? 17.474 -0.560 -31.508 1.00 79.25 160 THR A C 1
ATOM 1295 O O . THR A 1 160 ? 18.169 -1.575 -31.450 1.00 79.25 160 THR A O 1
ATOM 1298 N N . ASN A 1 161 ? 17.147 0.131 -30.409 1.00 83.12 161 ASN A N 1
ATOM 1299 C CA . ASN A 1 161 ? 17.529 -0.284 -29.070 1.00 83.12 161 ASN A CA 1
ATOM 1300 C C . ASN A 1 161 ? 16.686 -1.492 -28.642 1.00 83.12 161 ASN A C 1
ATOM 1302 O O . ASN A 1 161 ? 15.473 -1.390 -28.452 1.00 83.12 161 ASN A O 1
ATOM 1306 N N . ARG A 1 162 ? 17.359 -2.629 -28.445 1.00 84.19 162 ARG A N 1
ATOM 1307 C CA . ARG A 1 162 ? 16.730 -3.902 -28.080 1.00 84.19 162 ARG A CA 1
ATOM 1308 C C . ARG A 1 162 ? 15.895 -3.818 -26.801 1.00 84.19 162 ARG A C 1
ATOM 1310 O O . ARG A 1 162 ? 14.829 -4.417 -26.764 1.00 84.19 162 ARG A O 1
ATOM 1317 N N . HIS A 1 163 ? 16.340 -3.088 -25.778 1.00 83.44 163 HIS A N 1
ATOM 1318 C CA . HIS A 1 163 ? 15.586 -2.961 -24.525 1.00 83.44 163 HIS A CA 1
ATOM 1319 C C . HIS A 1 163 ? 14.278 -2.208 -24.742 1.00 83.44 163 HIS A C 1
ATOM 1321 O O . HIS A 1 163 ? 13.224 -2.691 -24.351 1.00 83.44 163 HIS A O 1
ATOM 1327 N N . MET A 1 164 ? 14.335 -1.084 -25.457 1.00 84.31 164 MET A N 1
ATOM 1328 C CA . MET A 1 164 ? 13.146 -0.289 -25.766 1.00 84.31 164 MET A CA 1
ATOM 1329 C C . MET A 1 164 ? 12.142 -1.070 -26.623 1.00 84.31 164 MET A C 1
ATOM 1331 O O . MET A 1 164 ? 10.947 -0.970 -26.378 1.00 84.31 164 MET A O 1
ATOM 1335 N N . LEU A 1 165 ? 12.612 -1.880 -27.582 1.00 86.75 165 LEU A N 1
ATOM 1336 C CA . LEU A 1 165 ? 11.746 -2.770 -28.369 1.00 86.75 165 LEU A CA 1
ATOM 1337 C C . LEU A 1 165 ? 11.047 -3.824 -27.498 1.00 86.75 165 LEU A C 1
ATOM 1339 O O . LEU A 1 165 ? 9.857 -4.073 -27.674 1.00 86.75 165 LEU A O 1
ATOM 1343 N N . MET A 1 166 ? 11.777 -4.440 -26.562 1.00 86.69 166 MET A N 1
ATOM 1344 C CA . MET A 1 166 ? 11.201 -5.417 -25.631 1.00 86.69 166 MET A CA 1
ATOM 1345 C C . MET A 1 166 ? 10.164 -4.758 -24.718 1.00 86.69 166 MET A C 1
ATOM 1347 O O . MET A 1 166 ? 9.043 -5.233 -24.623 1.00 86.69 166 MET A O 1
ATOM 1351 N N . TRP A 1 167 ? 10.491 -3.606 -24.140 1.00 89.38 167 TRP A N 1
ATOM 1352 C CA . TRP A 1 167 ? 9.585 -2.861 -23.270 1.00 89.38 167 TRP A CA 1
ATOM 1353 C C . TRP A 1 167 ? 8.331 -2.368 -23.991 1.00 89.38 167 TRP A C 1
ATOM 1355 O O . TRP A 1 167 ? 7.237 -2.459 -23.444 1.00 89.38 167 TRP A O 1
ATOM 1365 N N . GLN A 1 168 ? 8.460 -1.888 -25.233 1.00 87.31 168 GLN A N 1
ATOM 1366 C CA . GLN A 1 168 ? 7.307 -1.541 -26.068 1.00 87.31 168 GLN A CA 1
ATOM 1367 C C . GLN A 1 168 ? 6.360 -2.729 -26.223 1.00 87.31 168 GLN A C 1
ATOM 1369 O O . GLN A 1 168 ? 5.152 -2.551 -26.087 1.00 87.31 168 GLN A O 1
ATOM 1374 N N . ARG A 1 169 ? 6.901 -3.924 -26.487 1.00 86.06 169 ARG A N 1
ATOM 1375 C CA . ARG A 1 169 ? 6.113 -5.154 -26.584 1.00 86.06 169 ARG A CA 1
ATOM 1376 C C . ARG A 1 169 ? 5.413 -5.467 -25.262 1.00 86.06 169 ARG A C 1
ATOM 1378 O O . ARG A 1 169 ? 4.202 -5.641 -25.275 1.00 86.06 169 ARG A O 1
ATOM 1385 N N . ASP A 1 170 ? 6.145 -5.455 -24.152 1.00 87.50 170 ASP A N 1
ATOM 1386 C CA . ASP A 1 170 ? 5.592 -5.767 -22.829 1.00 87.50 170 ASP A CA 1
ATOM 1387 C C . ASP A 1 170 ? 4.456 -4.802 -22.456 1.00 87.50 170 ASP A C 1
ATOM 1389 O O . ASP A 1 170 ? 3.417 -5.210 -21.952 1.00 87.50 170 ASP A O 1
ATOM 1393 N N . ILE A 1 171 ? 4.609 -3.509 -22.761 1.00 86.62 171 ILE A N 1
ATOM 1394 C CA . ILE A 1 171 ? 3.560 -2.507 -22.535 1.00 86.62 171 ILE A CA 1
ATOM 1395 C C . ILE A 1 171 ? 2.367 -2.737 -23.472 1.00 86.62 171 ILE A C 1
ATOM 1397 O O . ILE A 1 171 ? 1.219 -2.531 -23.070 1.00 86.62 171 ILE A O 1
ATOM 1401 N N . GLN A 1 172 ? 2.624 -3.134 -24.722 1.00 86.00 172 GLN A N 1
ATOM 1402 C CA . GLN A 1 172 ? 1.595 -3.350 -25.738 1.00 86.00 172 GLN A CA 1
ATOM 1403 C C . GLN A 1 172 ? 0.619 -4.463 -25.345 1.00 86.00 172 GLN A C 1
ATOM 1405 O O . GLN A 1 172 ? -0.571 -4.325 -25.631 1.00 86.00 172 GLN A O 1
ATOM 1410 N N . ASP A 1 173 ? 1.088 -5.493 -24.639 1.00 86.00 173 ASP A N 1
ATOM 1411 C CA . ASP A 1 173 ? 0.252 -6.602 -24.167 1.00 86.00 173 ASP A CA 1
ATOM 1412 C C . ASP A 1 173 ? -0.893 -6.123 -23.246 1.00 86.00 173 ASP A C 1
ATOM 1414 O O . ASP A 1 173 ? -1.984 -6.690 -23.264 1.00 86.00 173 ASP A O 1
ATOM 1418 N N . TYR A 1 174 ? -0.712 -5.006 -22.528 1.00 84.56 174 TYR A N 1
ATOM 1419 C CA . TYR A 1 174 ? -1.741 -4.418 -21.654 1.00 84.56 174 TYR A CA 1
ATOM 1420 C C . TYR A 1 174 ? -2.576 -3.319 -22.326 1.00 84.56 174 TYR A C 1
ATOM 1422 O O . TYR A 1 174 ? -3.621 -2.923 -21.807 1.00 84.56 174 TYR A O 1
ATOM 1430 N N . ARG A 1 175 ? -2.159 -2.801 -23.492 1.00 81.12 175 ARG A N 1
ATOM 1431 C CA . ARG A 1 175 ? -2.775 -1.615 -24.123 1.00 81.12 175 ARG A CA 1
ATOM 1432 C C . ARG A 1 175 ? -4.246 -1.776 -24.490 1.00 81.12 175 ARG A C 1
ATOM 1434 O O . ARG A 1 175 ? -4.931 -0.763 -24.589 1.00 81.12 175 ARG A O 1
ATOM 1441 N N . GLY A 1 176 ? -4.723 -3.005 -24.686 1.00 81.38 176 GLY A N 1
ATOM 1442 C CA . GLY A 1 176 ? -6.126 -3.270 -25.015 1.00 81.38 176 GLY A CA 1
ATOM 1443 C C . GLY A 1 176 ? -7.100 -2.798 -23.933 1.00 81.38 176 GLY A C 1
ATOM 1444 O O . GLY A 1 176 ? -8.155 -2.268 -24.264 1.00 81.38 176 GLY A O 1
ATOM 1445 N N . ASN A 1 177 ? -6.713 -2.924 -22.658 1.00 83.62 177 ASN A N 1
ATOM 1446 C CA . ASN A 1 177 ? -7.558 -2.575 -21.513 1.00 83.62 177 ASN A CA 1
ATOM 1447 C C . ASN A 1 177 ? -6.923 -1.514 -20.591 1.00 83.62 177 ASN A C 1
ATOM 1449 O O . ASN A 1 177 ? -7.497 -1.174 -19.562 1.00 83.62 177 ASN A O 1
ATOM 1453 N N . MET A 1 178 ? -5.755 -0.968 -20.943 1.00 87.62 178 MET A N 1
ATOM 1454 C CA . MET A 1 178 ? -5.019 -0.010 -20.116 1.00 87.62 178 MET A CA 1
ATOM 1455 C C . MET A 1 178 ? -4.881 1.359 -20.787 1.00 87.62 178 MET A C 1
ATOM 1457 O O . MET A 1 178 ? -4.277 1.500 -21.856 1.00 87.62 178 MET A O 1
ATOM 1461 N N . THR A 1 179 ? -5.348 2.400 -20.098 1.00 87.81 179 THR A N 1
ATOM 1462 C CA . THR A 1 179 ? -5.189 3.798 -20.514 1.00 87.81 179 THR A CA 1
ATOM 1463 C C . THR A 1 179 ? -4.116 4.480 -19.672 1.00 87.81 179 THR A C 1
ATOM 1465 O O . THR A 1 179 ? -4.229 4.556 -18.454 1.00 87.81 179 THR A O 1
ATOM 1468 N N . ILE A 1 180 ? -3.074 5.008 -20.320 1.00 85.38 180 ILE A N 1
ATOM 1469 C CA . ILE A 1 180 ? -2.015 5.773 -19.643 1.00 85.38 180 ILE A CA 1
ATOM 1470 C C . ILE A 1 180 ? -2.358 7.260 -19.707 1.00 85.38 180 ILE A C 1
ATOM 1472 O O . ILE A 1 180 ? -2.454 7.834 -20.797 1.00 85.38 180 ILE A O 1
ATOM 1476 N N . ILE A 1 181 ? -2.510 7.882 -18.542 1.00 84.88 181 ILE A N 1
ATOM 1477 C CA . ILE A 1 181 ? -2.901 9.277 -18.370 1.00 84.88 181 ILE A CA 1
ATOM 1478 C C . ILE A 1 181 ? -1.717 10.046 -17.791 1.00 84.88 181 ILE A C 1
ATOM 1480 O O . ILE A 1 181 ? -1.214 9.739 -16.710 1.00 84.88 181 ILE A O 1
ATOM 1484 N N . TYR A 1 182 ? -1.286 11.083 -18.509 1.00 84.44 182 TYR A N 1
ATOM 1485 C CA . TYR A 1 182 ? -0.288 11.996 -17.973 1.00 84.44 182 TYR A CA 1
ATOM 1486 C C . TYR A 1 182 ? -0.904 12.856 -16.870 1.00 84.44 182 TYR A C 1
ATOM 1488 O O . TYR A 1 182 ? -1.908 13.539 -17.091 1.00 84.44 182 TYR A O 1
ATOM 1496 N N . LYS A 1 183 ? -0.261 12.880 -15.708 1.00 79.88 183 LYS A N 1
ATOM 1497 C CA . LYS A 1 183 ? -0.581 13.790 -14.616 1.00 79.88 183 LYS A CA 1
ATOM 1498 C C . LYS A 1 183 ? 0.713 14.425 -14.148 1.00 79.88 183 LYS A C 1
ATOM 1500 O O . LYS A 1 183 ? 1.610 13.726 -13.697 1.00 79.88 183 LYS A O 1
ATOM 1505 N N . LYS A 1 184 ? 0.807 15.753 -14.260 1.00 77.56 184 LYS A N 1
ATOM 1506 C CA . LYS A 1 184 ? 1.978 16.498 -13.790 1.00 77.56 184 LYS A CA 1
ATOM 1507 C C . LYS A 1 184 ? 2.255 16.112 -12.337 1.00 77.56 184 LYS A C 1
ATOM 1509 O O . LYS A 1 184 ? 1.353 16.228 -11.501 1.00 77.56 184 LYS A O 1
ATOM 1514 N N . GLY A 1 185 ? 3.473 15.648 -12.065 1.00 64.19 185 GLY A N 1
ATOM 1515 C CA . GLY A 1 185 ? 3.899 15.312 -10.714 1.00 64.19 185 GLY A CA 1
ATOM 1516 C C . GLY A 1 185 ? 3.638 16.487 -9.773 1.00 64.19 185 GLY A C 1
ATOM 1517 O O . GLY A 1 185 ? 3.757 17.657 -10.163 1.00 64.19 185 GLY A O 1
ATOM 1518 N N . LYS A 1 186 ? 3.246 16.197 -8.527 1.00 53.66 186 LYS A N 1
ATOM 1519 C CA . LYS A 1 186 ? 3.325 17.221 -7.481 1.00 53.66 186 LYS A CA 1
ATOM 1520 C C . LYS A 1 186 ? 4.799 17.591 -7.382 1.00 53.66 186 LYS A C 1
ATOM 1522 O O . LYS A 1 186 ? 5.621 16.707 -7.187 1.00 53.66 186 LYS A O 1
ATOM 1527 N N . ILE A 1 187 ? 5.118 18.873 -7.558 1.00 45.28 187 ILE A N 1
ATOM 1528 C CA . ILE A 1 187 ? 6.472 19.390 -7.349 1.00 45.28 187 ILE A CA 1
ATOM 1529 C C . ILE A 1 187 ? 6.919 18.870 -5.980 1.00 45.28 187 ILE A C 1
ATOM 1531 O O . ILE A 1 187 ? 6.262 19.153 -4.978 1.00 45.28 187 ILE A O 1
ATOM 1535 N N . HIS A 1 188 ? 7.965 18.047 -5.949 1.00 42.84 188 HIS A N 1
ATOM 1536 C CA . HIS A 1 188 ? 8.573 17.602 -4.707 1.00 42.84 188 HIS A CA 1
ATOM 1537 C C . HIS A 1 188 ? 9.198 18.833 -4.047 1.00 42.84 188 HIS A C 1
ATOM 1539 O O . HIS A 1 188 ? 10.352 19.154 -4.297 1.00 42.84 188 HIS A O 1
ATOM 1545 N N . THR A 1 189 ? 8.453 19.547 -3.203 1.00 32.56 189 THR A N 1
ATOM 1546 C CA . THR A 1 189 ? 8.967 20.710 -2.457 1.00 32.56 189 THR A CA 1
ATOM 1547 C C . THR A 1 189 ? 10.010 20.329 -1.392 1.00 32.56 189 THR A C 1
ATOM 1549 O O . THR A 1 189 ? 10.325 21.156 -0.553 1.00 32.56 189 THR A O 1
ATOM 1552 N N . ASN A 1 190 ? 10.527 19.094 -1.387 1.00 37.25 190 ASN A N 1
ATOM 1553 C CA . ASN A 1 190 ? 11.412 18.567 -0.345 1.00 37.25 190 ASN A CA 1
ATOM 1554 C C . ASN A 1 190 ? 12.510 17.614 -0.869 1.00 37.25 190 ASN A C 1
ATOM 1556 O O . ASN A 1 190 ? 13.019 16.808 -0.099 1.00 37.25 190 ASN A O 1
ATOM 1560 N N . ALA A 1 191 ? 12.877 17.673 -2.153 1.00 33.16 191 ALA A N 1
ATOM 1561 C CA . ALA A 1 191 ? 13.904 16.789 -2.720 1.00 33.16 191 ALA A CA 1
ATOM 1562 C C . ALA A 1 191 ? 15.073 17.538 -3.382 1.00 33.16 191 ALA A C 1
ATOM 1564 O O . ALA A 1 191 ? 15.630 17.045 -4.349 1.00 33.16 191 ALA A O 1
ATOM 1565 N N . ASP A 1 192 ? 15.443 18.697 -2.832 1.00 33.78 192 ASP A N 1
ATOM 1566 C CA . ASP A 1 192 ? 16.772 19.294 -3.000 1.00 33.78 192 ASP A CA 1
ATOM 1567 C C . ASP A 1 192 ? 17.244 19.768 -1.619 1.00 33.78 192 ASP A C 1
ATOM 1569 O O . ASP A 1 192 ? 16.861 20.830 -1.127 1.00 33.78 192 ASP A O 1
ATOM 1573 N N . GLY A 1 193 ? 18.036 18.930 -0.959 1.00 31.28 193 GLY A N 1
ATOM 1574 C CA . GLY A 1 193 ? 18.704 19.229 0.300 1.00 31.28 193 GLY A CA 1
ATOM 1575 C C . GLY A 1 193 ? 19.984 18.411 0.350 1.00 31.28 193 GLY A C 1
ATOM 1576 O O . GLY A 1 193 ? 19.920 17.197 0.514 1.00 31.28 193 GLY A O 1
ATOM 1577 N N . HIS A 1 194 ? 21.093 19.102 0.093 1.00 31.67 194 HIS A N 1
ATOM 1578 C CA . HIS A 1 194 ? 22.475 18.628 0.174 1.00 31.67 194 HIS A CA 1
ATOM 1579 C C . HIS A 1 194 ? 22.814 17.893 1.473 1.00 31.67 194 HIS A C 1
ATOM 1581 O O . HIS A 1 194 ? 22.238 18.254 2.526 1.00 31.67 194 HIS A O 1
#

Organism: NCBI:txid1389203

Sequence (194 aa):
MLRKNIPSFAIGEEPLGKTRGHNIELDLDVEIPYLPMLRRPPYPASLETRKEIEKHINELLDMDVIRTIGNNEIVEITTPVLITWHDGKSGLCGDFRALNNYMKYDRKLNYSEARYGATQTECLCFVWDLGKFHYYLEGAVAEVYTDFTGFKCVMNMKTTNRHMLMWQRDIQDYRGNMTIIYKKGKIHTNADGH

Radius of gyration: 21.61 Å; chains: 1; bounding box: 49×44×59 Å

Foldseek 3Di:
DCVPPVVVDPPDPDADDDDPPDDDDWDFQDDPQDDVLQVDDADDDDPVFVVVVVVVVVVCVVSVVDDDDDPPHDDRGDWYWGWDDDPNDIDIDTHCVSVVVTTPPDDDQDPVRVPDDPLLVVLVSVLVVCVVCVVVLVVAQEEAEDQPPCPVVLLPDDDPDPSSVVSNVSVVVSVVRYHYDYDNDDPPPPPDDD

pLDDT: mean 78.83, std 14.66, range [31.28, 94.81]

Secondary structure (DSSP, 8-state):
-TTT-GGGS--SSS-----TT------BSSPSSPPGGGBPPPPP--HHHHHHHHHHHHHHHHTTSS-PPPTT-----B--EEEEEETTEEEEEE-THHHHTTB--S-PPPTTGGG--HHHHHHHHHHHHHHHTHHHHTT--EEEEES-TTHHHHHH-----HHHHHHHHHHHHHTTTEEEEE-PPPP-TT----

InterPro domains:
  IPR041373 Reverse transcriptase, RNase H-like domain [PF17917] (106-174)
  IPR043502 DNA/RNA polymerase superfamily [SSF56672] (35-131)